Protein AF-A0A946HGB0-F1 (afdb_monomer_lite)

Secondary structure (DSSP, 8-state):
-TBTTPHHHHHHHT-TTS-SSHHHHHHHHHH-HHHHHTTT--EEE-HHHHHTT--TT---TTTS-TT-TTTTT---TT-SS-S---GGGG---TTS--EEEETTPEEEEEEE-SS--SSEEEEEEEE-TT--TTS---GGGEEEEE----EEETTEEEEEEEPPTT--EEEEEEEEEEE-STT-EEEEEEEEEEEE-------B-TT-TT-SS--SHHHHHHHHHHHHH-PPPS-HHHH-SS-SS--SHHHHHHHHHHHHH--S-PSSS-SS-B--SS--S---S--TT--

Foldseek 3Di:
DPVVHFLLQQLLVLP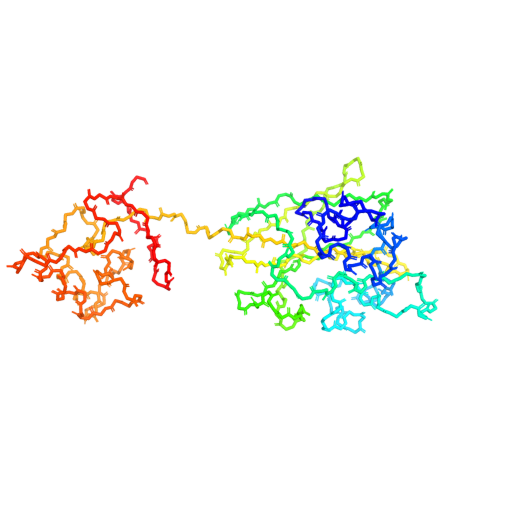LVHGVDDLSVQQCVQWNSVSSVVSLPLKDQDLVCLVVVNDAPDDLCVQQPWLRLSSSNQRDCPDPRDNTTRSSRSDQDLPRDADEDAAQDKDKGKDQAPDDAPPKWKWKKKFAQPDDSNDTHHPVRIGTQTTFDWDDDPRMTITIGGHHLSHAAKMKMKMWIFHNDSRRMIHITIGIHGYHHPQPLAWDAAQPQVLPPDNDLVSLVQLVCVVPVVHDGQFQRNQPQQLPQDRDNVSSVNSVCVHPVVDPGTDPPHPDTDGDPRDDDGGRPHRPSHD

Structure (mmCIF, N/CA/C/O backbone):
data_AF-A0A946HGB0-F1
#
_entry.id   AF-A0A946HGB0-F1
#
loop_
_atom_site.group_PDB
_atom_site.id
_atom_site.type_symbol
_atom_site.label_atom_id
_atom_site.label_alt_id
_atom_site.label_comp_id
_atom_site.label_asym_id
_atom_site.label_entity_id
_atom_site.label_seq_id
_atom_site.pdbx_PDB_ins_code
_atom_site.Cartn_x
_atom_site.Cartn_y
_atom_site.Cartn_z
_atom_site.occupancy
_atom_site.B_iso_or_equiv
_atom_site.auth_seq_id
_atom_site.auth_comp_id
_atom_site.auth_asym_id
_atom_site.auth_atom_id
_atom_site.pdbx_PDB_model_num
ATOM 1 N N . MET A 1 1 ? 8.152 -6.035 -3.948 1.00 96.75 1 MET A N 1
ATOM 2 C CA . MET A 1 1 ? 8.204 -6.471 -2.532 1.00 96.75 1 MET A CA 1
ATOM 3 C C . MET A 1 1 ? 7.762 -7.922 -2.412 1.00 96.75 1 MET A C 1
ATOM 5 O O . MET A 1 1 ? 6.820 -8.314 -3.104 1.00 96.75 1 MET A O 1
ATOM 9 N N . VAL A 1 2 ? 8.425 -8.701 -1.554 1.00 98.12 2 VAL A N 1
ATOM 10 C CA . VAL A 1 2 ? 7.993 -10.054 -1.151 1.00 98.12 2 VAL A CA 1
ATOM 11 C C . VAL A 1 2 ? 7.101 -9.980 0.085 1.00 98.12 2 VAL A C 1
ATOM 13 O O . VAL A 1 2 ? 6.093 -10.679 0.123 1.00 98.12 2 VAL A O 1
ATOM 16 N N . PHE A 1 3 ? 7.412 -9.092 1.033 1.00 98.62 3 PHE A N 1
ATOM 17 C CA . PHE A 1 3 ? 6.558 -8.800 2.183 1.00 98.62 3 PHE A CA 1
ATOM 18 C C . PHE A 1 3 ? 6.562 -7.294 2.510 1.00 98.62 3 PHE A C 1
ATOM 20 O O . PHE A 1 3 ? 7.641 -6.720 2.594 1.00 98.62 3 PHE A O 1
ATOM 27 N N . PRO A 1 4 ? 5.398 -6.645 2.692 1.00 98.69 4 PRO A N 1
ATOM 28 C CA . PRO A 1 4 ? 4.087 -7.116 2.249 1.00 98.69 4 PRO A CA 1
ATOM 29 C C . PRO A 1 4 ? 4.096 -7.339 0.730 1.00 98.69 4 PRO A C 1
ATOM 31 O O . PRO A 1 4 ? 4.738 -6.596 -0.022 1.00 98.69 4 PRO A O 1
ATOM 34 N N . ILE A 1 5 ? 3.439 -8.402 0.264 1.00 98.75 5 ILE A N 1
ATOM 35 C CA . ILE A 1 5 ? 3.612 -8.881 -1.113 1.00 98.75 5 ILE A CA 1
ATOM 36 C C . ILE A 1 5 ? 3.056 -7.886 -2.141 1.00 98.75 5 ILE A C 1
ATOM 38 O O . ILE A 1 5 ? 1.905 -7.461 -2.065 1.00 98.75 5 ILE A O 1
ATOM 42 N N . SER A 1 6 ? 3.873 -7.534 -3.136 1.00 98.88 6 SER A N 1
ATOM 43 C CA . SER A 1 6 ? 3.479 -6.553 -4.159 1.00 98.88 6 SER A CA 1
ATOM 44 C C . SER A 1 6 ? 2.545 -7.113 -5.227 1.00 98.88 6 SER A C 1
ATOM 46 O O . SER A 1 6 ? 2.705 -8.273 -5.608 1.00 98.88 6 SER A O 1
ATOM 48 N N . ARG A 1 7 ? 1.664 -6.279 -5.802 1.00 98.81 7 ARG A N 1
ATOM 49 C CA . ARG A 1 7 ? 0.738 -6.638 -6.894 1.00 98.81 7 ARG A CA 1
ATOM 50 C C . ARG A 1 7 ? 1.439 -7.393 -8.020 1.00 98.81 7 ARG A C 1
ATOM 52 O O . ARG A 1 7 ? 1.010 -8.480 -8.392 1.00 98.81 7 ARG A O 1
ATOM 59 N N . VAL A 1 8 ? 2.558 -6.868 -8.528 1.00 98.81 8 VAL A N 1
ATOM 60 C CA . VAL A 1 8 ? 3.306 -7.510 -9.625 1.00 98.81 8 VAL A CA 1
ATOM 61 C C . VAL A 1 8 ? 3.819 -8.901 -9.251 1.00 98.81 8 VAL A C 1
ATOM 63 O O . VAL A 1 8 ? 3.751 -9.828 -10.060 1.00 98.81 8 VAL A O 1
ATOM 66 N N . TYR A 1 9 ? 4.275 -9.072 -8.008 1.00 98.75 9 TYR A N 1
ATOM 67 C CA . TYR A 1 9 ? 4.760 -10.358 -7.525 1.00 98.75 9 TYR A CA 1
ATOM 68 C C . TYR A 1 9 ? 3.608 -11.329 -7.250 1.00 98.75 9 TYR A C 1
ATOM 70 O O . TYR A 1 9 ? 3.750 -12.517 -7.526 1.00 98.75 9 TYR A O 1
ATOM 78 N N . GLN A 1 10 ? 2.441 -10.840 -6.817 1.00 98.44 10 GLN A N 1
ATOM 79 C CA . GLN A 1 10 ? 1.229 -11.656 -6.726 1.00 98.44 10 GLN A CA 1
ATOM 80 C C . GLN A 1 10 ? 0.783 -12.172 -8.097 1.00 98.44 10 GLN A C 1
ATOM 82 O O . GLN A 1 10 ? 0.500 -13.359 -8.228 1.00 98.44 10 GLN A O 1
ATOM 87 N N . VAL A 1 11 ? 0.765 -11.325 -9.135 1.00 98.69 11 VAL A N 1
ATOM 88 C CA . VAL A 1 11 ? 0.408 -11.764 -10.498 1.00 98.69 11 VAL A CA 1
ATOM 89 C C . VAL A 1 11 ? 1.406 -12.806 -11.013 1.00 98.69 11 VAL A C 1
ATOM 91 O O . VAL A 1 11 ? 1.005 -13.814 -11.595 1.00 98.69 11 VAL A O 1
ATOM 94 N N . TYR A 1 12 ? 2.701 -12.618 -10.744 1.00 98.69 12 TYR A N 1
ATOM 95 C CA . TYR A 1 12 ? 3.722 -13.623 -11.043 1.00 98.69 12 TYR A CA 1
ATOM 96 C C . TYR A 1 12 ? 3.487 -14.950 -10.299 1.00 98.69 12 TYR A C 1
ATOM 98 O O . TYR A 1 12 ? 3.516 -16.020 -10.910 1.00 98.69 12 TYR A O 1
ATOM 106 N N . GLN A 1 13 ? 3.219 -14.911 -8.991 1.00 98.38 13 GLN A N 1
ATOM 107 C CA . GLN A 1 13 ? 2.961 -16.118 -8.198 1.00 98.38 13 GLN A CA 1
ATOM 108 C C . GLN A 1 13 ? 1.642 -16.804 -8.565 1.00 98.38 13 GLN A C 1
ATOM 110 O O . GLN A 1 13 ? 1.525 -18.023 -8.440 1.00 98.38 13 GLN A O 1
ATOM 115 N N . ALA A 1 14 ? 0.675 -16.050 -9.087 1.00 97.75 14 ALA A N 1
ATOM 116 C CA . ALA A 1 14 ? -0.599 -16.563 -9.565 1.00 97.75 14 ALA A CA 1
ATOM 117 C C . ALA A 1 14 ? -0.495 -17.354 -10.877 1.00 97.75 14 ALA A C 1
ATOM 119 O O . ALA A 1 14 ? -1.528 -17.823 -11.340 1.00 97.75 14 ALA A O 1
ATOM 120 N N . ASN A 1 15 ? 0.711 -17.545 -11.433 1.00 98.12 15 ASN A N 1
ATOM 121 C CA . ASN A 1 15 ? 0.994 -18.186 -12.719 1.00 98.12 15 ASN A CA 1
ATOM 122 C C . ASN A 1 15 ? 0.460 -17.379 -13.921 1.00 98.12 15 ASN A C 1
ATOM 124 O O . ASN A 1 15 ? -0.684 -17.583 -14.321 1.00 98.12 15 ASN A O 1
ATOM 128 N N . PRO A 1 16 ? 1.285 -16.530 -14.567 1.00 98.38 16 PRO A N 1
ATOM 129 C CA . PRO A 1 16 ? 0.850 -15.713 -15.699 1.00 98.38 16 PRO A CA 1
ATOM 130 C C . PRO A 1 16 ? 0.231 -16.509 -16.858 1.00 98.38 16 PRO A C 1
ATOM 132 O O . PRO A 1 16 ? -0.684 -16.013 -17.506 1.00 98.38 16 PRO A O 1
ATOM 135 N N . ASP A 1 17 ? 0.670 -17.747 -17.106 1.00 98.44 17 ASP A N 1
ATOM 136 C CA . ASP A 1 17 ? 0.113 -18.591 -18.175 1.00 98.44 17 ASP A CA 1
ATOM 137 C C . ASP A 1 17 ? -1.283 -19.155 -17.840 1.00 98.44 17 ASP A C 1
ATOM 139 O O . ASP A 1 17 ? -2.031 -19.541 -18.741 1.00 98.44 17 ASP A O 1
ATOM 143 N N . ASN A 1 18 ? -1.642 -19.233 -16.555 1.00 97.88 18 ASN A N 1
ATOM 144 C CA . ASN A 1 18 ? -2.962 -19.659 -16.085 1.00 97.88 18 ASN A CA 1
ATOM 145 C C . ASN A 1 18 ? -3.284 -19.011 -14.721 1.00 97.88 18 ASN A C 1
ATOM 147 O O . ASN A 1 18 ? -3.154 -19.689 -13.692 1.00 97.88 18 ASN A O 1
ATOM 151 N N . PRO A 1 19 ? -3.675 -17.719 -14.715 1.00 97.88 19 PRO A N 1
ATOM 152 C CA . PRO A 1 19 ? -3.759 -16.919 -13.499 1.00 97.88 19 PRO A CA 1
ATOM 153 C C . PRO A 1 19 ? -4.770 -17.442 -12.475 1.00 97.88 19 PRO A C 1
ATOM 1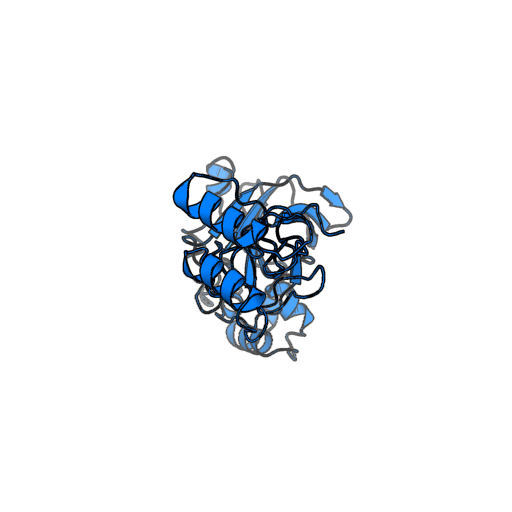55 O O . PRO A 1 19 ? -5.900 -17.790 -12.815 1.00 97.88 19 PRO A O 1
ATOM 158 N N . ALA A 1 20 ? -4.364 -17.471 -11.206 1.00 96.62 20 ALA A N 1
ATOM 159 C CA . ALA A 1 20 ? -5.145 -18.024 -10.099 1.00 96.62 20 ALA A CA 1
ATOM 160 C C . ALA A 1 20 ? -6.297 -17.125 -9.605 1.00 96.62 20 ALA A C 1
ATOM 162 O O . ALA A 1 20 ? -7.170 -17.614 -8.890 1.00 96.62 20 ALA A O 1
ATOM 163 N N . PHE A 1 21 ? -6.314 -15.837 -9.967 1.00 97.69 21 PHE A N 1
ATOM 164 C CA . PHE A 1 21 ? -7.365 -14.888 -9.584 1.00 97.69 21 PHE A CA 1
ATOM 165 C C . PHE A 1 21 ? -7.696 -13.905 -10.715 1.00 97.69 21 PHE A C 1
ATOM 167 O O . PHE A 1 21 ? -6.890 -13.686 -11.621 1.00 97.69 21 PHE A O 1
ATOM 174 N N . GLU A 1 22 ? -8.894 -13.319 -10.666 1.00 98.31 22 GLU A N 1
ATOM 175 C CA . GLU A 1 22 ? -9.466 -12.521 -11.760 1.00 98.31 22 GLU A CA 1
ATOM 176 C C . GLU A 1 22 ? -8.627 -11.287 -12.108 1.00 98.31 22 GLU A C 1
ATOM 178 O O . GLU A 1 22 ? -8.299 -11.082 -13.276 1.00 98.31 22 GLU A O 1
ATOM 183 N N . LEU A 1 23 ? -8.198 -10.510 -11.110 1.00 98.44 23 LEU A N 1
ATOM 184 C CA . LEU A 1 23 ? -7.367 -9.328 -11.351 1.00 98.44 23 LEU A CA 1
ATOM 185 C C . LEU A 1 23 ? -6.023 -9.689 -12.004 1.00 98.44 23 LEU A C 1
ATOM 187 O O . LEU A 1 23 ? -5.582 -8.955 -12.882 1.00 98.44 23 LEU A O 1
ATOM 191 N N . ALA A 1 24 ? -5.414 -10.838 -11.681 1.00 98.69 24 ALA A N 1
ATOM 192 C CA . ALA A 1 24 ? -4.220 -11.329 -12.375 1.00 98.69 24 ALA A CA 1
ATOM 193 C C . ALA A 1 24 ? -4.519 -11.752 -13.819 1.00 98.69 24 ALA A C 1
ATOM 195 O O . ALA A 1 24 ? -3.735 -11.444 -14.718 1.00 98.69 24 ALA A O 1
ATOM 196 N N . ALA A 1 25 ? -5.654 -12.416 -14.063 1.00 98.75 25 ALA A N 1
ATOM 197 C CA . ALA A 1 25 ? -6.089 -12.767 -15.416 1.00 98.75 25 ALA A CA 1
ATOM 198 C C . ALA A 1 25 ? -6.282 -11.520 -16.288 1.00 98.75 25 ALA A C 1
ATOM 200 O O . ALA A 1 25 ? -5.805 -11.476 -17.424 1.00 98.75 25 ALA A O 1
ATOM 201 N N . ASN A 1 26 ? -6.906 -10.483 -15.733 1.00 98.75 26 ASN A N 1
ATOM 202 C CA . ASN A 1 26 ? -7.089 -9.198 -16.398 1.00 98.75 26 ASN A CA 1
ATOM 203 C C . ASN A 1 26 ? -5.752 -8.489 -16.640 1.00 98.75 26 ASN A C 1
ATOM 205 O O . ASN A 1 26 ? -5.518 -7.991 -17.739 1.00 98.75 26 ASN A O 1
ATOM 209 N N . ALA A 1 27 ? -4.850 -8.498 -15.655 1.00 98.75 27 ALA A N 1
ATOM 210 C CA . ALA A 1 27 ? -3.528 -7.893 -15.783 1.00 98.75 27 ALA A CA 1
ATOM 211 C C . ALA A 1 27 ? -2.741 -8.523 -16.944 1.00 98.75 27 ALA A C 1
ATOM 213 O O . ALA A 1 27 ? -2.241 -7.827 -17.830 1.00 98.75 27 ALA A O 1
ATOM 214 N N . VAL A 1 28 ? -2.712 -9.858 -16.998 1.00 98.75 28 VAL A N 1
ATOM 215 C CA . VAL A 1 28 ? -2.091 -10.621 -18.090 1.00 98.75 28 VAL A CA 1
ATOM 216 C C . VAL A 1 28 ? -2.770 -10.350 -19.432 1.00 98.75 28 VAL A C 1
ATOM 218 O O . VAL A 1 28 ? -2.082 -10.269 -20.448 1.00 98.75 28 VAL A O 1
ATOM 221 N N . ALA A 1 29 ? -4.093 -10.185 -19.470 1.00 98.56 29 ALA A N 1
ATOM 222 C CA . ALA A 1 29 ? -4.802 -9.844 -20.702 1.00 98.56 29 ALA A CA 1
ATOM 223 C C . ALA A 1 29 ? -4.434 -8.446 -21.235 1.00 98.56 29 ALA A C 1
ATOM 225 O O . ALA A 1 29 ? -4.468 -8.237 -22.448 1.00 98.56 29 ALA A O 1
ATOM 226 N N . ILE A 1 30 ? -4.073 -7.513 -20.348 1.00 98.31 30 ILE A N 1
ATOM 227 C CA . ILE A 1 30 ? -3.671 -6.143 -20.694 1.00 98.31 30 ILE A CA 1
ATOM 228 C C . ILE A 1 30 ? -2.214 -6.098 -21.172 1.00 98.31 30 ILE A C 1
ATOM 230 O O . ILE A 1 30 ? -1.947 -5.585 -22.257 1.00 98.31 30 ILE A O 1
ATOM 234 N N . ASP A 1 31 ? -1.277 -6.647 -20.394 1.00 98.44 31 ASP A N 1
ATOM 235 C CA . ASP A 1 31 ? 0.164 -6.456 -20.639 1.00 98.44 31 ASP A CA 1
ATOM 236 C C . ASP A 1 31 ? 0.864 -7.663 -21.283 1.00 98.44 31 ASP A C 1
ATOM 238 O O . ASP A 1 31 ? 2.001 -7.571 -21.750 1.00 98.44 31 ASP A O 1
ATOM 242 N N . GLY A 1 32 ? 0.194 -8.815 -21.320 1.00 98.19 32 GLY A N 1
ATOM 243 C CA . GLY A 1 32 ? 0.789 -10.092 -21.695 1.00 98.19 32 GLY A CA 1
ATOM 244 C C . GLY A 1 32 ? 1.610 -10.728 -20.568 1.00 98.19 32 GLY A C 1
ATOM 245 O O . GLY A 1 32 ? 2.026 -10.090 -19.603 1.00 98.19 32 GLY A O 1
ATOM 246 N N . THR A 1 33 ? 1.882 -12.027 -20.697 1.00 98.25 33 THR A N 1
ATOM 247 C CA . THR A 1 33 ? 2.576 -12.808 -19.656 1.00 98.25 33 THR A CA 1
ATOM 248 C C . THR A 1 33 ? 4.019 -12.364 -19.431 1.00 98.25 33 THR A C 1
ATOM 250 O O . THR A 1 33 ? 4.504 -12.394 -18.301 1.00 98.25 33 THR A O 1
ATOM 253 N N . THR A 1 34 ? 4.706 -11.911 -20.486 1.00 97.38 34 THR A N 1
ATOM 254 C CA . THR A 1 34 ? 6.116 -11.495 -20.423 1.00 97.38 34 THR A CA 1
ATOM 255 C C . THR A 1 34 ? 6.357 -10.406 -19.381 1.00 97.38 34 THR A C 1
ATOM 257 O O . THR A 1 34 ? 7.361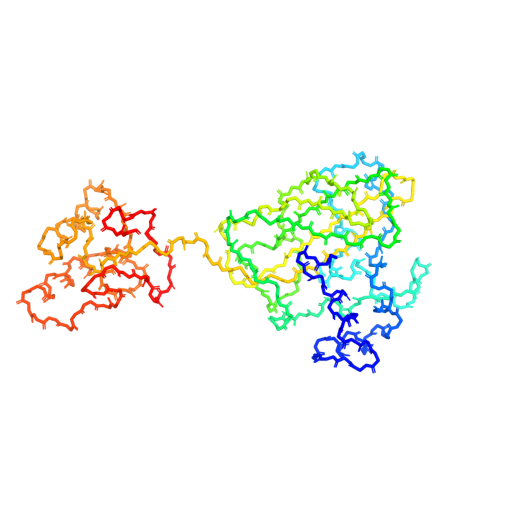 -10.489 -18.680 1.00 97.38 34 THR A O 1
ATOM 260 N N . SER A 1 35 ? 5.452 -9.428 -19.245 1.00 98.12 35 SER A N 1
ATOM 261 C CA . SER A 1 35 ? 5.560 -8.381 -18.220 1.00 98.12 35 SER A CA 1
ATOM 262 C C . SER A 1 35 ? 5.621 -8.972 -16.815 1.00 98.12 35 SER A C 1
ATOM 264 O O . SER A 1 35 ? 6.479 -8.606 -16.020 1.00 98.12 35 SER A O 1
ATOM 266 N N . TYR A 1 36 ? 4.791 -9.969 -16.525 1.00 98.50 36 TYR A N 1
ATOM 267 C CA . TYR A 1 36 ? 4.710 -10.568 -15.194 1.00 98.50 36 TYR A CA 1
ATOM 268 C C . TYR A 1 36 ? 5.788 -11.626 -14.930 1.00 98.50 36 TYR A C 1
ATOM 270 O O . TYR A 1 36 ? 6.116 -11.892 -13.779 1.00 98.50 36 TYR A O 1
ATOM 278 N N . TYR A 1 37 ? 6.428 -12.177 -15.966 1.00 98.44 37 TYR A N 1
ATOM 279 C CA . TYR A 1 37 ? 7.687 -12.913 -15.794 1.00 98.44 37 TYR A CA 1
ATOM 280 C C . TYR A 1 37 ? 8.887 -11.996 -15.522 1.00 98.44 37 TYR A C 1
ATOM 282 O O . TYR A 1 37 ? 9.878 -12.454 -14.958 1.00 98.44 37 TYR A O 1
ATOM 290 N N . THR A 1 38 ? 8.788 -10.708 -15.863 1.00 97.50 38 THR A N 1
ATOM 291 C CA . THR A 1 38 ? 9.742 -9.653 -15.482 1.00 97.50 38 THR A CA 1
ATOM 292 C C . THR A 1 38 ? 9.225 -8.819 -14.310 1.00 97.50 38 THR A C 1
ATOM 294 O O . THR A 1 38 ? 9.397 -7.606 -14.275 1.00 97.50 38 THR A O 1
ATOM 297 N N . TRP A 1 39 ? 8.586 -9.464 -13.330 1.00 98.38 39 TRP A N 1
ATOM 298 C CA . TRP A 1 39 ? 8.025 -8.811 -12.137 1.00 98.38 39 TRP A CA 1
ATOM 299 C C . TRP A 1 39 ? 9.031 -7.942 -11.361 1.00 98.38 39 TRP A C 1
ATOM 301 O O . TRP A 1 39 ? 8.641 -7.059 -10.605 1.00 98.38 39 TRP A O 1
ATOM 311 N N . ASN A 1 40 ? 10.324 -8.195 -11.550 1.00 97.75 40 ASN A N 1
ATOM 312 C CA . ASN A 1 40 ? 11.457 -7.489 -10.963 1.00 97.75 40 ASN A CA 1
ATOM 313 C C . ASN A 1 40 ? 11.857 -6.199 -11.713 1.00 97.75 40 ASN A C 1
ATOM 315 O O . ASN A 1 40 ? 12.869 -5.601 -11.361 1.00 97.75 40 ASN A O 1
ATOM 319 N N . GLU A 1 41 ? 11.112 -5.778 -12.742 1.00 96.75 41 GLU A N 1
ATOM 320 C CA . GLU A 1 41 ? 11.469 -4.662 -13.636 1.00 96.75 41 GLU A CA 1
ATOM 321 C C . GLU A 1 41 ? 10.320 -3.645 -13.804 1.00 96.75 41 GLU A C 1
ATOM 323 O O . GLU A 1 41 ? 10.150 -3.044 -14.870 1.00 96.75 41 GLU A O 1
ATOM 328 N N . VAL A 1 42 ? 9.489 -3.458 -12.772 1.00 98.38 42 VAL A N 1
ATOM 329 C CA . VAL A 1 42 ? 8.565 -2.312 -12.698 1.00 98.38 42 VAL A CA 1
ATOM 330 C C . VAL A 1 42 ? 9.393 -1.076 -12.344 1.00 98.38 42 VAL A C 1
ATOM 332 O O . VAL A 1 42 ? 9.512 -0.705 -11.180 1.00 98.38 42 VAL A O 1
ATOM 335 N N . SER A 1 43 ? 10.059 -0.495 -13.341 1.00 97.38 43 SER A N 1
ATOM 336 C CA . SER A 1 43 ? 11.040 0.580 -13.144 1.00 97.38 43 SER A CA 1
ATOM 337 C C . SER A 1 43 ? 10.899 1.736 -14.130 1.00 97.38 43 SER A C 1
ATOM 339 O O . SER A 1 43 ? 10.304 1.577 -15.200 1.00 97.38 43 SER A O 1
ATOM 341 N N . ARG A 1 44 ? 11.487 2.887 -13.778 1.00 96.38 44 ARG A N 1
ATOM 342 C CA . ARG A 1 44 ? 11.714 4.044 -14.655 1.00 96.38 44 ARG A CA 1
ATOM 343 C C . ARG A 1 44 ? 13.111 4.630 -14.473 1.00 96.38 44 ARG A C 1
ATOM 345 O O . ARG A 1 44 ? 13.622 4.643 -13.370 1.00 96.38 44 ARG A O 1
ATOM 352 N N . ASN A 1 45 ? 13.676 5.224 -15.515 1.00 97.00 45 ASN A N 1
ATOM 353 C CA . ASN A 1 45 ? 14.883 6.042 -15.467 1.00 97.00 45 ASN A CA 1
ATOM 354 C C . ASN A 1 45 ? 14.506 7.506 -15.207 1.00 97.00 45 ASN A C 1
ATOM 356 O O . ASN A 1 45 ? 13.924 8.154 -16.077 1.00 97.00 45 ASN A O 1
ATOM 360 N N . ILE A 1 46 ? 14.831 8.013 -14.017 1.00 97.12 46 ILE A N 1
ATOM 361 C CA . ILE A 1 46 ? 14.527 9.376 -13.559 1.00 97.12 46 ILE A CA 1
ATOM 362 C C . ILE A 1 46 ? 15.821 10.010 -13.031 1.00 97.12 46 ILE A C 1
ATOM 364 O O . ILE A 1 46 ? 16.090 10.089 -11.831 1.00 97.12 46 ILE A O 1
ATOM 368 N N . ALA A 1 47 ? 16.670 10.465 -13.954 1.00 97.50 47 ALA A N 1
ATOM 369 C CA . ALA A 1 47 ? 17.942 11.114 -13.620 1.00 97.50 47 ALA A CA 1
ATOM 370 C C . ALA A 1 47 ? 17.749 12.452 -12.872 1.00 97.50 47 ALA A C 1
ATOM 372 O O . ALA A 1 47 ? 18.674 12.966 -12.233 1.00 97.50 47 ALA A O 1
ATOM 373 N N . GLU A 1 48 ? 16.549 13.024 -12.940 1.00 98.00 48 GLU A N 1
ATOM 374 C CA . GLU A 1 48 ? 16.129 14.241 -12.258 1.00 98.00 48 GLU A CA 1
ATOM 375 C C . GLU A 1 48 ? 16.159 14.090 -10.735 1.00 98.00 48 GLU A C 1
ATOM 377 O O . GLU A 1 48 ? 16.579 15.027 -10.057 1.00 98.00 48 GLU A O 1
ATOM 382 N N . THR A 1 49 ? 15.814 12.917 -10.192 1.00 96.94 49 THR A N 1
ATOM 383 C CA . THR A 1 49 ? 15.885 12.647 -8.746 1.00 96.94 49 THR A CA 1
ATOM 384 C C . THR A 1 49 ? 17.327 12.721 -8.250 1.00 96.94 49 THR A C 1
ATOM 386 O O . THR A 1 49 ? 17.615 13.368 -7.243 1.00 96.94 49 THR A O 1
ATOM 389 N N . VAL A 1 50 ? 18.264 12.144 -9.009 1.00 97.75 50 VAL A N 1
ATOM 390 C CA . VAL A 1 50 ? 19.706 12.183 -8.710 1.00 97.75 50 VAL A CA 1
ATOM 391 C C . VAL A 1 50 ? 20.254 13.602 -8.870 1.00 97.75 50 VAL A C 1
ATOM 393 O O . VAL A 1 50 ? 20.967 14.105 -8.004 1.00 97.75 50 VAL A O 1
ATOM 396 N N . SER A 1 51 ? 19.864 14.297 -9.942 1.00 97.75 51 SER A N 1
ATOM 397 C CA . SER A 1 51 ? 20.269 15.686 -10.205 1.00 97.75 51 SER A CA 1
ATOM 398 C C . SER A 1 51 ? 19.765 16.667 -9.140 1.00 97.75 51 SER A C 1
ATOM 400 O O . SER A 1 51 ? 20.424 17.672 -8.869 1.00 97.75 51 SER A O 1
ATOM 402 N N . ALA A 1 52 ? 18.623 16.370 -8.515 1.00 97.44 52 ALA A N 1
ATOM 403 C CA . ALA A 1 52 ? 18.068 17.115 -7.389 1.00 97.44 52 ALA A CA 1
ATOM 404 C C . ALA A 1 52 ? 18.739 16.788 -6.039 1.00 97.44 52 ALA A C 1
ATOM 406 O O . ALA A 1 52 ? 18.389 17.393 -5.028 1.00 97.44 52 ALA A O 1
ATOM 407 N N . GLY A 1 53 ? 19.706 15.864 -6.009 1.00 97.88 53 GLY A N 1
ATOM 408 C CA . GLY A 1 53 ? 20.395 15.443 -4.790 1.00 97.88 53 GLY A CA 1
ATOM 409 C C . GLY A 1 53 ? 19.612 14.433 -3.954 1.00 97.88 53 GLY A C 1
ATOM 410 O O . GLY A 1 53 ? 19.804 14.400 -2.742 1.00 97.88 53 GLY A O 1
ATOM 411 N N . LEU A 1 54 ? 18.745 13.630 -4.587 1.00 97.62 54 LEU A N 1
ATOM 412 C CA . LEU A 1 54 ? 17.952 12.573 -3.951 1.00 97.62 54 LEU A CA 1
ATOM 413 C C . LEU A 1 54 ? 17.135 13.083 -2.748 1.00 97.62 54 LEU A C 1
ATOM 415 O O . LEU A 1 54 ? 17.276 12.537 -1.649 1.00 97.62 54 LEU A O 1
ATOM 419 N N . PRO A 1 55 ? 16.302 14.131 -2.895 1.00 97.69 55 PRO A N 1
ATOM 420 C CA . PRO A 1 55 ? 15.499 14.603 -1.774 1.00 97.69 55 PRO A CA 1
ATOM 421 C C . PRO A 1 55 ? 14.577 13.482 -1.277 1.00 97.69 55 PRO A C 1
ATOM 423 O O . PRO A 1 55 ? 14.109 12.646 -2.051 1.00 97.69 55 PRO A O 1
ATOM 426 N N . GLU A 1 56 ? 14.356 13.445 0.030 1.00 97.75 56 GLU A N 1
ATOM 427 C CA . GLU A 1 56 ? 13.278 12.663 0.632 1.00 97.75 56 GLU A CA 1
ATOM 428 C C . GLU A 1 56 ? 11.928 13.166 0.122 1.00 97.75 56 GLU A C 1
ATOM 430 O O . GLU A 1 56 ? 11.746 14.377 -0.034 1.00 97.75 56 GLU A O 1
ATOM 435 N N . GLY A 1 57 ? 10.991 12.259 -0.156 1.00 95.44 57 GLY A N 1
ATOM 436 C CA . GLY A 1 57 ? 9.673 12.685 -0.621 1.00 95.44 57 GLY A CA 1
ATOM 437 C C . GLY A 1 57 ? 9.658 13.175 -2.074 1.00 95.44 57 GLY A C 1
ATOM 438 O O . GLY A 1 57 ? 8.905 14.099 -2.373 1.00 95.44 57 GLY A O 1
ATOM 439 N N . PHE A 1 58 ? 10.524 12.657 -2.961 1.00 97.62 58 PHE A N 1
ATOM 440 C CA . PHE A 1 58 ? 10.640 13.182 -4.331 1.00 97.62 58 PHE A CA 1
ATOM 441 C C . PHE A 1 58 ? 9.301 13.129 -5.092 1.00 97.62 58 PHE A C 1
ATOM 443 O O . PHE A 1 58 ? 8.542 12.166 -4.993 1.00 97.62 58 PHE A O 1
ATOM 450 N N . ASP A 1 59 ? 9.027 14.168 -5.885 1.00 97.19 59 ASP A N 1
ATOM 451 C CA . ASP A 1 59 ? 7.825 14.254 -6.716 1.00 97.19 59 ASP A CA 1
ATOM 452 C C . ASP A 1 59 ? 7.973 13.412 -7.995 1.00 97.19 59 ASP A C 1
ATOM 454 O O . ASP A 1 59 ? 8.528 13.857 -9.003 1.00 97.19 59 ASP A O 1
ATOM 458 N N . TYR A 1 60 ? 7.457 12.183 -7.954 1.00 97.94 60 TYR A N 1
ATOM 459 C CA . TYR A 1 60 ? 7.431 11.268 -9.100 1.00 97.94 60 TYR A CA 1
ATOM 460 C C . TYR A 1 60 ? 6.251 11.514 -10.058 1.00 97.94 60 TYR A C 1
ATOM 462 O O . TYR A 1 60 ? 6.200 10.897 -11.130 1.00 97.94 60 TYR A O 1
ATOM 470 N N . SER A 1 61 ? 5.319 12.420 -9.731 1.00 97.56 61 SER A N 1
ATOM 471 C CA . SER A 1 61 ? 4.087 12.636 -10.506 1.00 97.56 61 SER A CA 1
ATOM 472 C C . SER A 1 61 ? 4.289 12.999 -11.987 1.00 97.56 61 SER A C 1
ATOM 474 O O . SER A 1 61 ? 3.464 12.569 -12.799 1.00 97.56 61 SER A O 1
ATOM 476 N N . PRO A 1 62 ? 5.385 13.668 -12.420 1.00 97.69 62 PRO A N 1
ATOM 477 C CA . PRO A 1 62 ? 5.620 13.908 -13.846 1.00 97.69 62 PRO A CA 1
ATOM 478 C C . PRO A 1 62 ? 5.846 12.629 -14.666 1.00 97.69 62 PRO A C 1
ATOM 480 O O . PRO A 1 62 ? 5.611 12.623 -15.875 1.00 97.69 62 PRO A O 1
ATOM 483 N N . TRP A 1 63 ? 6.300 11.549 -14.024 1.00 97.31 63 TRP A N 1
ATOM 484 C CA . TRP A 1 63 ? 6.571 10.258 -14.662 1.00 97.31 63 TRP A CA 1
ATOM 485 C C . TRP A 1 63 ? 5.513 9.203 -14.344 1.00 97.31 63 TRP A C 1
ATOM 487 O O . TRP A 1 63 ? 5.399 8.207 -15.055 1.00 97.31 63 TRP A O 1
ATOM 497 N N . MET A 1 64 ? 4.752 9.383 -13.276 1.00 97.12 64 MET A N 1
ATOM 498 C CA . MET A 1 64 ? 3.776 8.409 -12.800 1.00 97.12 64 MET A CA 1
ATOM 499 C C . MET A 1 64 ? 2.481 9.160 -12.509 1.00 97.12 64 MET A C 1
ATOM 501 O O . MET A 1 64 ? 2.188 9.399 -11.350 1.00 97.12 64 MET A O 1
ATOM 505 N N . PRO A 1 65 ? 1.733 9.620 -13.524 1.00 98.25 65 PRO A N 1
ATOM 506 C CA . PRO A 1 65 ? 0.527 10.414 -13.293 1.00 98.25 65 PRO A CA 1
ATOM 507 C C . PRO A 1 65 ? -0.530 9.622 -12.507 1.00 98.25 65 PRO A C 1
ATOM 509 O O . PRO A 1 65 ? -0.461 8.394 -12.430 1.00 98.25 65 PRO A O 1
ATOM 512 N N . ASP A 1 66 ? -1.529 10.319 -11.958 1.00 98.75 66 ASP A N 1
ATOM 513 C CA . ASP A 1 66 ? -2.641 9.688 -11.236 1.00 98.75 66 ASP A CA 1
ATOM 514 C C . ASP A 1 66 ? -3.254 8.527 -12.035 1.00 98.75 66 ASP A C 1
ATOM 516 O O . ASP A 1 66 ? -3.464 8.608 -13.250 1.00 98.75 66 ASP A O 1
ATOM 520 N N . GLY A 1 67 ? -3.516 7.424 -11.337 1.00 98.69 67 GLY A N 1
ATOM 521 C CA . GLY A 1 6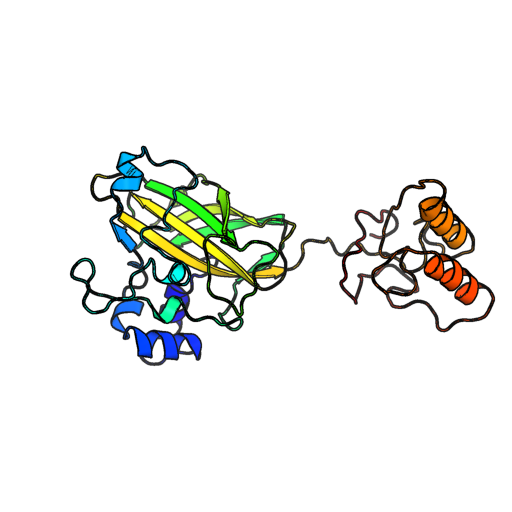7 ? -3.947 6.159 -11.920 1.00 98.69 67 GLY A CA 1
ATOM 522 C C . GLY A 1 67 ? -2.837 5.349 -12.590 1.00 98.69 67 GLY A C 1
ATOM 523 O O . GLY A 1 67 ? -3.156 4.342 -13.202 1.00 98.69 67 GLY A O 1
ATOM 524 N N . GLN A 1 68 ? -1.566 5.761 -12.505 1.00 98.69 68 GLN A N 1
ATOM 525 C CA . GLN A 1 68 ? -0.418 5.025 -13.067 1.00 98.69 68 GLN A CA 1
ATOM 526 C C . GLN A 1 68 ? 0.719 4.809 -12.058 1.00 98.69 68 GLN A C 1
ATOM 528 O O . GLN A 1 68 ? 1.877 4.592 -12.429 1.00 98.69 68 GLN A O 1
ATOM 533 N N . LEU A 1 69 ? 0.406 4.899 -10.764 1.00 98.75 69 LEU A N 1
ATOM 534 C CA . LEU A 1 69 ? 1.381 4.727 -9.689 1.00 98.75 69 LEU A CA 1
ATOM 535 C C . LEU A 1 69 ? 1.848 3.269 -9.584 1.00 98.75 69 LEU A C 1
ATOM 537 O O . LEU A 1 69 ? 3.015 3.036 -9.277 1.00 98.75 69 LEU A O 1
ATOM 541 N N . ALA A 1 70 ? 0.974 2.288 -9.842 1.00 98.69 70 ALA A N 1
ATOM 542 C CA . ALA A 1 70 ? 1.308 0.870 -9.704 1.00 98.69 70 ALA A CA 1
ATOM 543 C C . ALA A 1 70 ? 2.066 0.323 -10.919 1.00 98.69 70 ALA A C 1
ATOM 545 O O . ALA A 1 70 ? 2.916 -0.551 -10.760 1.00 98.69 70 ALA A O 1
ATOM 546 N N . SER A 1 71 ? 1.814 0.863 -12.113 1.00 98.69 71 SER A N 1
ATOM 547 C CA . SER A 1 71 ? 2.569 0.535 -13.329 1.00 98.69 71 SER A CA 1
ATOM 548 C C . SER A 1 71 ? 3.880 1.304 -13.490 1.00 98.69 71 SER A C 1
ATOM 550 O O . SER A 1 71 ? 4.586 1.096 -14.480 1.00 98.69 71 SER A O 1
ATOM 552 N N . ALA A 1 72 ? 4.195 2.223 -12.571 1.00 98.31 72 ALA A N 1
ATOM 553 C CA . ALA A 1 72 ? 5.268 3.201 -12.732 1.00 98.31 72 ALA A CA 1
ATOM 554 C C . ALA A 1 72 ? 5.139 3.998 -14.047 1.00 98.31 72 ALA A C 1
ATOM 556 O O . ALA A 1 72 ? 6.126 4.221 -14.744 1.00 98.31 72 ALA A O 1
ATOM 557 N N . GLY A 1 73 ? 3.923 4.377 -14.452 1.00 97.88 73 GLY A N 1
ATOM 558 C CA . GLY A 1 73 ? 3.678 5.110 -15.702 1.00 97.88 73 GLY A CA 1
ATOM 559 C C . GLY A 1 73 ? 3.945 4.315 -16.987 1.00 97.88 73 GLY A C 1
ATOM 560 O O . GLY A 1 73 ? 3.914 4.883 -18.082 1.00 97.88 73 GLY A O 1
ATOM 561 N N . ARG A 1 74 ? 4.234 3.009 -16.904 1.00 97.69 74 ARG A N 1
ATOM 562 C CA . ARG A 1 74 ? 4.538 2.158 -18.067 1.00 97.69 74 ARG A CA 1
ATOM 563 C C . ARG A 1 74 ? 3.262 1.569 -18.642 1.00 97.69 74 ARG A C 1
ATOM 565 O O . ARG A 1 74 ? 2.991 0.381 -18.505 1.00 97.69 74 ARG A O 1
ATOM 572 N N . THR A 1 75 ? 2.485 2.416 -19.305 1.00 97.25 75 THR A N 1
ATOM 573 C CA . THR A 1 75 ? 1.176 2.048 -19.868 1.00 97.25 75 THR A CA 1
ATOM 574 C C . THR A 1 75 ? 1.134 2.054 -21.399 1.00 97.25 75 THR A C 1
ATOM 576 O O . THR A 1 75 ? 0.237 1.452 -21.983 1.00 97.25 75 THR A O 1
ATOM 579 N N . ASP A 1 76 ? 2.111 2.679 -22.067 1.00 95.88 76 ASP A N 1
ATOM 580 C CA . ASP A 1 76 ? 2.166 2.776 -23.531 1.00 95.88 76 ASP A CA 1
ATOM 581 C C . ASP A 1 76 ? 2.946 1.603 -24.166 1.00 95.88 76 ASP A C 1
ATOM 583 O O . ASP A 1 76 ? 4.176 1.553 -24.047 1.00 95.88 76 ASP A O 1
ATOM 587 N N . PRO A 1 77 ? 2.284 0.684 -24.900 1.00 93.81 77 PRO A N 1
ATOM 588 C CA . PRO A 1 77 ? 2.958 -0.425 -25.576 1.00 93.81 77 PRO A CA 1
ATOM 589 C C . PRO A 1 77 ? 3.816 0.018 -26.772 1.00 93.81 77 PRO A C 1
ATOM 591 O O . PRO A 1 77 ? 4.595 -0.783 -27.291 1.00 93.81 77 PRO A O 1
ATOM 594 N N . ALA A 1 78 ? 3.678 1.264 -27.236 1.00 94.38 78 ALA A N 1
ATOM 595 C CA . ALA A 1 78 ? 4.499 1.850 -28.293 1.00 94.38 78 ALA A CA 1
ATOM 596 C C . ALA A 1 78 ? 5.708 2.636 -27.754 1.00 94.38 78 ALA A C 1
ATOM 598 O O . ALA A 1 78 ? 6.455 3.212 -28.552 1.00 94.38 78 ALA A O 1
ATOM 599 N N . SER A 1 79 ? 5.918 2.654 -26.432 1.00 92.44 79 SER A N 1
ATOM 600 C CA . SER A 1 79 ? 7.042 3.355 -25.818 1.00 92.44 79 SER A CA 1
ATOM 601 C C . SER A 1 79 ? 8.379 2.883 -26.392 1.00 92.44 79 SER A C 1
ATOM 603 O O . SER A 1 79 ? 8.664 1.690 -26.494 1.00 92.44 79 SER A O 1
ATOM 605 N N . SER A 1 80 ? 9.236 3.841 -26.746 1.00 91.12 80 SER A N 1
ATOM 606 C CA . SER A 1 80 ? 10.634 3.572 -27.095 1.00 91.12 80 SER A CA 1
ATOM 607 C C . SER A 1 80 ? 11.559 3.547 -25.876 1.00 91.12 80 SER A C 1
ATOM 609 O O . SER A 1 80 ? 12.741 3.248 -26.022 1.00 91.12 80 SER A O 1
ATOM 611 N N . GLU A 1 81 ? 11.049 3.929 -24.703 1.00 89.25 81 GLU A N 1
ATOM 612 C CA . GLU A 1 81 ? 11.807 4.004 -23.450 1.00 89.25 81 GLU A CA 1
ATOM 613 C C . GLU A 1 81 ? 11.880 2.630 -22.778 1.00 89.25 81 GLU A C 1
ATOM 615 O O . GLU A 1 81 ? 12.939 2.235 -22.296 1.00 89.25 81 GLU A O 1
ATOM 620 N N . TYR A 1 82 ? 10.780 1.869 -22.825 1.00 91.12 82 TYR A N 1
ATOM 621 C CA . TYR A 1 82 ? 10.680 0.558 -22.191 1.00 91.12 82 TYR A CA 1
ATOM 622 C C . TYR A 1 82 ? 10.015 -0.476 -23.098 1.00 91.12 82 TYR A C 1
ATOM 624 O O . TYR A 1 82 ? 9.070 -0.155 -23.813 1.00 91.12 82 TYR A O 1
ATOM 632 N N . PRO A 1 83 ? 10.431 -1.752 -23.024 1.00 90.75 83 PRO A N 1
ATOM 633 C CA . PRO A 1 83 ? 9.911 -2.797 -23.900 1.00 90.75 83 PRO A CA 1
ATOM 634 C C . PRO A 1 83 ? 8.621 -3.461 -23.387 1.00 90.75 83 PRO A C 1
ATOM 636 O O . PRO A 1 83 ? 8.221 -4.485 -23.945 1.00 90.75 83 PRO A O 1
ATOM 639 N N . ARG A 1 84 ? 8.041 -2.991 -22.270 1.00 94.62 84 ARG A N 1
ATOM 640 C CA . ARG A 1 84 ? 6.895 -3.624 -21.580 1.00 94.62 84 ARG A CA 1
ATOM 641 C C . ARG A 1 84 ? 6.045 -2.609 -20.847 1.00 94.62 84 ARG A C 1
ATOM 643 O O . ARG A 1 84 ? 6.591 -1.644 -20.302 1.00 94.62 84 ARG A O 1
ATOM 650 N N . THR A 1 85 ? 4.763 -2.932 -20.759 1.00 97.94 85 THR A N 1
ATOM 651 C CA . THR A 1 85 ? 3.772 -2.237 -19.947 1.00 97.94 85 THR A CA 1
ATOM 652 C C . THR A 1 85 ? 3.422 -3.037 -18.695 1.00 97.94 85 THR A C 1
ATOM 654 O O . THR A 1 85 ? 3.646 -4.248 -18.638 1.00 97.94 85 THR A O 1
ATOM 657 N N . TYR A 1 86 ? 2.879 -2.340 -17.704 1.00 98.69 86 TYR A N 1
ATOM 658 C CA . TYR A 1 86 ? 2.342 -2.892 -16.461 1.00 98.69 86 TYR A CA 1
ATOM 659 C C . TYR A 1 86 ? 0.977 -2.269 -16.128 1.00 98.69 86 TYR A C 1
ATOM 661 O O . TYR A 1 86 ? 0.620 -2.145 -14.959 1.00 98.69 86 TYR A O 1
ATOM 669 N N . ALA A 1 87 ? 0.225 -1.831 -17.143 1.00 98.50 87 ALA A N 1
ATOM 670 C CA . ALA A 1 87 ? -1.041 -1.113 -16.973 1.00 98.50 87 ALA A CA 1
ATOM 671 C C . ALA A 1 87 ? -2.098 -1.949 -16.232 1.00 98.50 87 ALA A C 1
ATOM 673 O O . ALA A 1 87 ? -2.981 -1.411 -15.572 1.00 98.50 87 ALA A O 1
ATOM 674 N N . GLY A 1 88 ? -1.991 -3.276 -16.288 1.00 98.62 88 GLY A N 1
ATOM 675 C CA . GLY A 1 88 ? -2.806 -4.197 -15.511 1.00 98.62 88 GLY A CA 1
ATOM 676 C C . GLY A 1 88 ? -2.641 -4.059 -13.997 1.00 98.62 88 GLY A C 1
ATOM 677 O O . GLY A 1 88 ? -3.552 -4.425 -13.259 1.00 98.62 88 GLY A O 1
ATOM 678 N N . LEU A 1 89 ? -1.533 -3.502 -13.502 1.00 98.81 89 LEU A N 1
ATOM 679 C CA . LEU A 1 89 ? -1.349 -3.239 -12.069 1.00 98.81 89 LEU A CA 1
ATOM 680 C C . LEU A 1 89 ? -2.168 -2.038 -11.574 1.00 98.81 89 LEU A C 1
ATOM 682 O O . LEU A 1 89 ? -2.431 -1.935 -10.374 1.00 98.81 89 LEU A O 1
ATOM 686 N N . ASP A 1 90 ? -2.605 -1.164 -12.485 1.00 98.81 90 ASP A N 1
ATOM 687 C CA . ASP A 1 90 ? -3.387 0.043 -12.189 1.00 98.81 90 ASP A CA 1
ATOM 688 C C . ASP A 1 90 ? -4.905 -0.218 -12.118 1.00 98.81 90 ASP A C 1
ATOM 690 O O . ASP A 1 90 ? -5.697 0.715 -11.975 1.00 98.81 90 ASP A O 1
ATOM 694 N N . GLN A 1 91 ? -5.340 -1.481 -12.218 1.00 98.56 91 GLN A N 1
ATOM 695 C CA . GLN A 1 91 ? -6.751 -1.847 -12.064 1.00 98.56 91 GLN A CA 1
ATOM 696 C C . GLN A 1 91 ? -7.314 -1.332 -10.732 1.00 98.56 91 GLN A C 1
ATOM 698 O O . GLN A 1 91 ? -6.733 -1.556 -9.666 1.00 98.56 91 GLN A O 1
ATOM 703 N N . VAL A 1 92 ? -8.476 -0.684 -10.812 1.00 98.38 92 VAL A N 1
ATOM 704 C CA . VAL A 1 92 ? -9.218 -0.153 -9.667 1.00 98.38 92 VAL A CA 1
ATOM 705 C C . VAL A 1 92 ? -10.149 -1.233 -9.134 1.00 98.38 92 VAL A C 1
ATOM 707 O O . VAL A 1 92 ? -11.138 -1.576 -9.783 1.00 98.38 92 VAL A O 1
ATOM 710 N N . SER A 1 93 ? -9.808 -1.800 -7.983 1.00 97.06 93 SER A N 1
ATOM 711 C CA . SER A 1 93 ? -10.596 -2.844 -7.337 1.00 97.06 93 SER A CA 1
ATOM 712 C C . SER A 1 93 ? -10.202 -2.978 -5.869 1.00 97.06 93 SER A C 1
ATOM 714 O O . SER A 1 93 ? -9.017 -3.067 -5.550 1.00 97.06 93 SER A O 1
ATOM 716 N N . ALA A 1 94 ? -11.207 -3.071 -4.999 1.00 94.31 94 ALA A N 1
ATOM 717 C CA . ALA A 1 94 ? -11.029 -3.440 -3.597 1.00 94.31 94 ALA A CA 1
ATOM 718 C C . ALA A 1 94 ? -10.745 -4.946 -3.407 1.00 94.31 94 ALA A C 1
ATOM 720 O O . ALA A 1 94 ? -10.481 -5.390 -2.297 1.00 94.31 94 ALA A O 1
ATOM 721 N N . ASP A 1 95 ? -10.778 -5.738 -4.486 1.00 96.50 95 ASP A N 1
ATOM 722 C CA . ASP A 1 95 ? -10.558 -7.188 -4.451 1.00 96.50 95 ASP A CA 1
ATOM 723 C C . ASP A 1 95 ? -9.091 -7.576 -4.715 1.00 96.50 95 ASP A C 1
ATOM 725 O O . ASP A 1 95 ? -8.778 -8.764 -4.849 1.00 96.50 95 ASP A O 1
ATOM 729 N N . TRP A 1 96 ? -8.173 -6.603 -4.827 1.00 98.19 96 TRP A N 1
ATOM 730 C CA . TRP A 1 96 ? -6.740 -6.910 -4.842 1.00 98.19 96 TRP A CA 1
ATOM 731 C C . TRP A 1 96 ? -6.380 -7.686 -3.566 1.00 98.19 96 TRP A C 1
ATOM 733 O O . TRP A 1 96 ? -6.712 -7.218 -2.477 1.00 98.19 96 TRP A O 1
ATOM 743 N N . PRO A 1 97 ? -5.712 -8.855 -3.653 1.00 98.19 97 PRO A N 1
ATOM 744 C CA . PRO A 1 97 ? -5.404 -9.615 -2.451 1.00 98.19 97 PRO A CA 1
ATOM 745 C C . PRO A 1 97 ? -4.461 -8.835 -1.534 1.00 98.19 97 PRO A C 1
ATOM 747 O O . PRO A 1 97 ? -3.459 -8.271 -1.981 1.00 98.19 97 PRO A O 1
ATOM 750 N N . THR A 1 98 ? -4.777 -8.828 -0.245 1.00 98.69 98 THR A N 1
ATOM 751 C CA . THR A 1 98 ? -4.116 -7.999 0.760 1.00 98.69 98 THR A CA 1
ATOM 752 C C . THR A 1 98 ? -3.158 -8.799 1.642 1.00 98.69 98 THR A C 1
ATOM 754 O O . THR A 1 98 ? -3.339 -9.994 1.882 1.00 98.69 98 THR A O 1
ATOM 757 N N . THR A 1 99 ? -2.130 -8.126 2.161 1.00 98.75 99 THR A N 1
ATOM 758 C CA . THR A 1 99 ? -1.384 -8.590 3.342 1.00 98.75 99 THR A CA 1
ATOM 759 C C . THR A 1 99 ? -2.023 -7.981 4.587 1.00 98.75 99 THR A C 1
ATOM 761 O O . THR A 1 99 ? -2.144 -6.760 4.663 1.00 98.75 99 THR A O 1
ATOM 764 N N . THR A 1 100 ? -2.437 -8.802 5.552 1.00 97.88 100 THR A N 1
ATOM 765 C CA . THR A 1 100 ? -2.977 -8.298 6.823 1.00 97.88 100 THR A CA 1
ATOM 766 C C . THR A 1 100 ? -1.857 -7.765 7.713 1.00 97.88 100 THR A C 1
ATOM 768 O O . THR A 1 100 ? -0.854 -8.452 7.909 1.00 97.88 100 THR A O 1
ATOM 771 N N . VAL A 1 101 ? -2.049 -6.558 8.239 1.00 96.44 101 VAL A N 1
ATOM 772 C CA . VAL A 1 101 ? -1.194 -5.881 9.227 1.00 96.44 101 VAL A CA 1
ATOM 773 C C . VAL A 1 101 ? -2.089 -5.190 10.259 1.00 96.44 101 VAL A C 1
ATOM 775 O O . VAL A 1 101 ? -3.281 -5.020 10.023 1.00 96.44 101 VAL A O 1
ATOM 778 N N . THR A 1 102 ? -1.532 -4.766 11.381 1.00 92.75 102 THR A N 1
ATOM 779 C CA . THR A 1 102 ? -2.195 -3.995 12.436 1.00 92.75 102 THR A CA 1
ATOM 780 C C . THR A 1 102 ? -1.770 -2.532 12.334 1.00 92.75 102 THR A C 1
ATOM 782 O O . THR A 1 102 ? -0.610 -2.233 12.054 1.00 92.75 102 THR A O 1
ATOM 785 N N . ALA A 1 103 ? -2.679 -1.589 12.565 1.00 88.75 103 ALA A N 1
ATOM 786 C CA . ALA A 1 103 ? -2.305 -0.180 12.649 1.00 88.75 103 ALA A CA 1
ATOM 787 C C . ALA A 1 103 ? -1.260 0.041 13.774 1.00 88.75 103 ALA A C 1
ATOM 789 O O . ALA A 1 103 ? -1.100 -0.778 14.678 1.00 88.75 103 ALA A O 1
ATOM 790 N N . GLY A 1 104 ? -0.459 1.098 13.712 1.00 88.81 104 GLY A N 1
ATOM 791 C CA . GLY A 1 104 ? 0.550 1.403 14.737 1.00 88.81 104 GLY A CA 1
ATOM 792 C C . GLY A 1 104 ? 1.672 0.368 14.927 1.00 88.81 104 GLY A C 1
ATOM 793 O O . GLY A 1 104 ? 2.592 0.626 15.702 1.00 88.81 104 GLY A O 1
ATOM 794 N N . GLU A 1 105 ? 1.630 -0.792 14.265 1.00 93.31 105 GLU A N 1
ATOM 795 C CA . GLU A 1 105 ? 2.700 -1.777 14.335 1.00 93.31 105 GLU A CA 1
ATOM 796 C C . GLU A 1 105 ? 3.871 -1.362 13.439 1.00 93.31 105 GLU A C 1
ATOM 798 O O . GLU A 1 105 ? 3.701 -0.699 12.413 1.00 93.31 105 GLU A O 1
ATOM 803 N N . THR A 1 106 ? 5.074 -1.796 13.801 1.00 97.62 106 THR A N 1
ATOM 804 C CA . THR A 1 106 ? 6.232 -1.729 12.909 1.00 97.62 106 THR A CA 1
ATOM 805 C C . THR A 1 106 ? 6.406 -3.081 12.238 1.00 97.62 106 THR A C 1
ATOM 807 O O . THR A 1 106 ? 6.679 -4.077 12.910 1.00 97.62 106 THR A O 1
ATOM 810 N N . ILE A 1 107 ? 6.285 -3.112 10.913 1.00 98.44 107 ILE A N 1
ATOM 811 C CA . ILE A 1 107 ? 6.577 -4.300 10.113 1.00 98.44 107 ILE A CA 1
ATOM 812 C C . ILE A 1 107 ? 8.006 -4.245 9.570 1.00 98.44 107 ILE A C 1
ATOM 814 O O . ILE A 1 107 ? 8.506 -3.179 9.209 1.00 98.44 107 ILE A O 1
ATOM 818 N N . GLU A 1 108 ? 8.654 -5.404 9.457 1.00 98.56 108 GLU A N 1
ATOM 819 C CA . GLU A 1 108 ? 9.898 -5.548 8.699 1.00 98.56 108 GLU A CA 1
ATOM 820 C C . GLU A 1 108 ? 9.550 -5.891 7.250 1.00 98.56 108 GLU A C 1
ATOM 822 O O . GLU A 1 108 ? 9.097 -6.991 6.943 1.00 98.56 108 GLU A O 1
ATOM 827 N N . ALA A 1 109 ? 9.718 -4.924 6.358 1.00 98.75 109 ALA A N 1
ATOM 828 C CA . ALA A 1 109 ? 9.467 -5.080 4.939 1.00 98.75 109 ALA A CA 1
ATOM 829 C C . ALA A 1 109 ? 10.637 -5.818 4.262 1.00 98.75 109 ALA A C 1
ATOM 831 O O . ALA A 1 109 ? 11.797 -5.559 4.569 1.00 98.75 109 ALA A O 1
ATOM 832 N N . ASP A 1 110 ? 10.331 -6.699 3.307 1.00 98.75 110 ASP A N 1
ATOM 833 C CA . ASP A 1 110 ? 11.284 -7.484 2.517 1.00 98.75 110 ASP A CA 1
ATOM 834 C C . ASP A 1 110 ? 11.119 -7.195 1.013 1.00 98.75 110 ASP A C 1
ATOM 836 O O . ASP A 1 110 ? 10.110 -7.545 0.376 1.00 98.75 110 ASP A O 1
ATOM 840 N N . PHE A 1 111 ? 12.153 -6.597 0.418 1.00 98.75 111 PHE A N 1
ATOM 841 C CA . PHE A 1 111 ? 12.292 -6.430 -1.023 1.00 98.75 111 PHE A CA 1
ATOM 842 C C . PHE A 1 111 ? 13.337 -7.392 -1.603 1.00 98.75 111 PHE A C 1
ATOM 844 O O . PHE A 1 111 ? 14.543 -7.152 -1.520 1.00 98.75 111 PHE A O 1
ATOM 851 N N . TYR A 1 112 ? 12.888 -8.419 -2.329 1.00 98.50 112 TYR A N 1
ATOM 852 C CA . TYR A 1 112 ? 13.793 -9.275 -3.096 1.00 98.50 112 TYR A CA 1
ATOM 853 C C . TYR A 1 112 ? 14.305 -8.584 -4.371 1.00 98.50 112 TYR A C 1
ATOM 855 O O . TYR A 1 112 ? 13.557 -8.345 -5.323 1.00 98.50 112 TYR A O 1
ATOM 863 N N . ALA A 1 113 ? 15.608 -8.314 -4.410 1.00 97.88 113 ALA A N 1
ATOM 864 C CA . ALA A 1 113 ? 16.318 -7.753 -5.548 1.00 97.88 113 ALA A CA 1
ATOM 865 C C . ALA A 1 113 ? 17.117 -8.841 -6.277 1.00 97.88 113 ALA A C 1
ATOM 867 O O . ALA A 1 113 ? 18.226 -9.211 -5.894 1.00 97.88 113 ALA A O 1
ATOM 868 N N . THR A 1 114 ? 16.586 -9.307 -7.411 1.00 97.38 114 THR A N 1
ATOM 869 C CA . THR A 1 114 ? 17.293 -10.261 -8.295 1.00 97.38 114 THR A CA 1
ATOM 870 C C . THR A 1 114 ? 18.673 -9.766 -8.758 1.00 97.38 114 THR A C 1
ATOM 872 O O . THR A 1 114 ? 19.558 -10.574 -9.039 1.00 97.38 114 THR A O 1
ATOM 875 N N . ALA A 1 115 ? 18.862 -8.445 -8.809 1.00 97.25 115 ALA A N 1
ATOM 876 C CA . ALA A 1 115 ? 20.135 -7.772 -9.007 1.00 97.25 115 ALA A CA 1
ATOM 877 C C . ALA A 1 115 ? 20.216 -6.581 -8.034 1.00 97.25 115 ALA A C 1
ATOM 879 O O . ALA A 1 115 ? 19.588 -5.554 -8.284 1.00 97.25 115 ALA A O 1
ATOM 880 N N . PRO A 1 116 ? 20.941 -6.700 -6.909 1.00 96.56 116 PRO A N 1
ATOM 881 C CA . PRO A 1 116 ? 21.082 -5.598 -5.964 1.00 96.56 116 PRO A CA 1
ATOM 882 C C . PRO A 1 116 ? 21.867 -4.426 -6.568 1.00 96.56 116 PRO A C 1
ATOM 884 O O . PRO A 1 116 ? 22.914 -4.616 -7.190 1.00 96.56 116 PRO A O 1
ATOM 887 N N . HIS A 1 117 ? 21.396 -3.206 -6.319 1.00 95.38 117 HIS A N 1
ATOM 888 C CA . HIS A 1 117 ? 22.027 -1.952 -6.731 1.00 95.38 117 HIS A CA 1
ATOM 889 C C . HIS A 1 117 ? 22.258 -1.040 -5.524 1.00 95.38 117 HIS A C 1
ATOM 891 O O . HIS A 1 117 ? 21.342 -0.771 -4.751 1.00 95.38 117 HIS A O 1
ATOM 897 N N . GLN A 1 118 ? 23.500 -0.580 -5.370 1.00 93.75 118 GLN A N 1
ATOM 898 C CA . GLN A 1 118 ? 23.946 0.350 -4.333 1.00 93.75 118 GLN A CA 1
ATOM 899 C C . GLN A 1 118 ? 25.037 1.279 -4.915 1.00 93.75 118 GLN A C 1
ATOM 901 O O . GLN A 1 118 ? 25.838 0.797 -5.725 1.00 93.75 118 GLN A O 1
ATOM 906 N N . PRO A 1 119 ? 25.129 2.559 -4.499 1.00 96.31 119 PRO A N 1
ATOM 907 C CA . PRO A 1 119 ? 24.252 3.237 -3.540 1.00 96.31 119 PRO A CA 1
ATOM 908 C C . PRO A 1 119 ? 22.818 3.432 -4.067 1.00 96.31 119 PRO A C 1
ATOM 910 O O . PRO A 1 119 ? 22.583 3.508 -5.273 1.00 96.31 119 PRO A O 1
ATOM 913 N N . SER A 1 120 ? 21.843 3.443 -3.159 1.00 97.75 120 SER A N 1
ATOM 914 C CA . SER A 1 120 ? 20.429 3.701 -3.455 1.00 97.75 120 SER A CA 1
ATOM 915 C C . SER A 1 120 ? 19.709 4.270 -2.233 1.00 97.75 120 SER A C 1
ATOM 917 O O . SER A 1 120 ? 20.184 4.115 -1.106 1.00 97.75 120 SER A O 1
ATOM 919 N N . VAL A 1 121 ? 18.569 4.916 -2.458 1.00 98.25 121 VAL A N 1
ATOM 920 C CA . VAL A 1 121 ? 17.662 5.406 -1.412 1.00 98.25 121 VAL A CA 1
ATOM 921 C C . VAL A 1 121 ? 16.276 4.790 -1.576 1.00 98.25 121 VAL A C 1
ATOM 923 O O . VAL A 1 121 ? 15.920 4.326 -2.661 1.00 98.25 121 VAL A O 1
ATOM 926 N N . TRP A 1 122 ? 15.520 4.764 -0.481 1.00 98.44 122 TRP A N 1
ATOM 927 C CA . TRP A 1 122 ? 14.240 4.071 -0.383 1.00 98.44 122 TRP A CA 1
ATOM 928 C C . TRP A 1 122 ? 13.194 5.004 0.194 1.00 98.44 122 TRP A C 1
ATOM 930 O O . TRP A 1 122 ? 13.422 5.621 1.225 1.00 98.44 122 TRP A O 1
ATOM 940 N N . ASP A 1 123 ? 12.063 5.101 -0.479 1.00 98.56 123 ASP A N 1
ATOM 941 C CA . ASP A 1 123 ? 10.997 6.047 -0.185 1.00 98.56 123 ASP A CA 1
ATOM 942 C C . ASP A 1 123 ? 9.687 5.249 -0.050 1.00 98.56 123 ASP A C 1
ATOM 944 O O . ASP A 1 123 ? 9.313 4.534 -0.979 1.00 98.56 123 ASP A O 1
ATOM 948 N N . VAL A 1 124 ? 9.030 5.303 1.118 1.00 98.88 124 VAL A N 1
ATOM 949 C CA . VAL A 1 124 ? 7.870 4.459 1.481 1.00 98.88 124 VAL A CA 1
ATOM 950 C C . VAL A 1 124 ? 6.606 5.273 1.750 1.00 98.88 124 VAL A C 1
ATOM 952 O O . VAL A 1 124 ? 6.498 5.905 2.803 1.00 98.88 124 VAL A O 1
ATOM 955 N N . TRP A 1 125 ? 5.659 5.313 0.807 1.00 98.88 125 TRP A N 1
ATOM 956 C CA . TRP A 1 125 ? 4.393 6.058 0.915 1.00 98.88 125 TRP A CA 1
ATOM 957 C C . TRP A 1 125 ? 3.236 5.113 1.249 1.00 98.88 125 TRP A C 1
ATOM 959 O O . TRP A 1 125 ? 3.282 3.921 0.944 1.00 98.88 125 TRP A O 1
ATOM 969 N N . MET A 1 126 ? 2.152 5.657 1.794 1.00 98.88 126 MET A N 1
ATOM 970 C CA . MET A 1 126 ? 0.892 4.938 1.976 1.00 98.88 126 MET A CA 1
ATOM 971 C C . MET A 1 126 ? -0.298 5.823 1.622 1.00 98.88 126 MET A C 1
ATOM 973 O O . MET A 1 126 ? -0.256 7.033 1.817 1.00 98.88 126 MET A O 1
ATOM 977 N N . THR A 1 127 ? -1.380 5.230 1.126 1.00 98.88 127 THR A N 1
ATOM 978 C CA . THR A 1 127 ? -2.650 5.944 0.912 1.00 98.88 127 THR A CA 1
ATOM 979 C C . THR A 1 127 ? -3.148 6.654 2.181 1.00 98.88 127 THR A C 1
ATOM 981 O O . THR A 1 127 ? -2.946 6.137 3.283 1.00 98.88 127 THR A O 1
ATOM 984 N N . THR A 1 128 ? -3.803 7.812 2.055 1.00 98.00 128 THR A N 1
ATOM 985 C CA . THR A 1 128 ? -4.408 8.567 3.176 1.00 98.00 128 THR A CA 1
ATOM 986 C C . THR A 1 128 ? -5.574 7.806 3.834 1.00 98.00 128 THR A C 1
ATOM 988 O O . THR A 1 128 ? -6.101 6.876 3.218 1.00 98.00 128 THR A O 1
ATOM 991 N N . PRO A 1 129 ? -5.994 8.151 5.074 1.00 93.94 129 PRO A N 1
ATOM 992 C CA . PRO A 1 129 ? -7.086 7.448 5.766 1.00 93.94 129 PRO A CA 1
ATOM 993 C C . PRO A 1 129 ? -8.421 7.484 5.014 1.00 93.94 129 PRO A C 1
ATOM 995 O O . PRO A 1 129 ? -9.232 6.580 5.141 1.00 93.94 129 PRO A O 1
ATOM 998 N N . ASP A 1 130 ? -8.648 8.540 4.236 1.00 90.75 130 ASP A N 1
ATOM 999 C CA . ASP A 1 130 ? -9.868 8.796 3.471 1.00 90.75 130 ASP A CA 1
ATOM 1000 C C . ASP A 1 130 ? -9.810 8.268 2.025 1.00 90.75 130 ASP A C 1
ATOM 1002 O O . ASP A 1 130 ? -10.695 8.569 1.220 1.00 90.75 130 ASP A O 1
ATOM 1006 N N . TRP A 1 131 ? -8.763 7.522 1.659 1.00 97.69 131 TRP A N 1
ATOM 1007 C CA . TRP A 1 131 ? -8.663 6.921 0.331 1.00 97.69 131 TRP A CA 1
ATOM 1008 C C . TRP A 1 131 ? -9.683 5.790 0.147 1.00 97.69 131 TRP A C 1
ATOM 1010 O O . TRP A 1 131 ? -9.816 4.907 0.989 1.00 97.69 131 TRP A O 1
ATOM 1020 N N . ASP A 1 132 ? -10.377 5.803 -0.993 1.00 94.75 132 ASP A N 1
ATOM 1021 C CA . ASP A 1 132 ? -11.368 4.792 -1.363 1.00 94.75 132 ASP A CA 1
ATOM 1022 C C . ASP A 1 132 ? -10.747 3.770 -2.339 1.00 94.75 132 ASP A C 1
ATOM 1024 O O . ASP A 1 132 ? -10.378 4.157 -3.458 1.00 94.75 132 ASP A O 1
ATOM 1028 N N . PRO A 1 133 ? -10.674 2.467 -1.990 1.00 96.06 133 PRO A N 1
ATOM 1029 C CA . PRO A 1 133 ? -10.101 1.423 -2.847 1.00 96.06 133 PRO A CA 1
ATOM 1030 C C . PRO A 1 133 ? -10.880 1.168 -4.146 1.00 96.06 133 PRO A C 1
ATOM 1032 O O . PRO A 1 133 ? -10.395 0.474 -5.044 1.00 96.06 133 PRO A O 1
ATOM 1035 N N . SER A 1 134 ? -12.073 1.749 -4.289 1.00 95.94 134 SER A N 1
ATOM 1036 C CA . SER A 1 134 ? -12.840 1.775 -5.536 1.00 95.94 134 SER A CA 1
ATOM 1037 C C . SER A 1 134 ? -12.462 2.933 -6.473 1.00 95.94 134 SER A C 1
ATOM 1039 O O . SER A 1 134 ? -13.082 3.108 -7.527 1.00 95.94 134 SER A O 1
ATOM 1041 N N . THR A 1 135 ? -11.417 3.699 -6.140 1.00 97.25 135 THR A N 1
ATOM 1042 C CA . THR A 1 135 ? -10.885 4.803 -6.952 1.00 97.25 135 THR A CA 1
ATOM 1043 C C . THR A 1 135 ? -9.422 4.570 -7.362 1.00 97.25 135 THR A C 1
ATOM 1045 O O . THR A 1 135 ? -8.703 3.805 -6.715 1.00 97.25 135 THR A O 1
ATOM 1048 N N . PRO A 1 136 ? -8.938 5.191 -8.459 1.00 98.31 136 PRO A N 1
ATOM 1049 C CA . PRO A 1 136 ? -7.526 5.112 -8.821 1.00 98.31 136 PRO A CA 1
ATOM 1050 C C . PRO A 1 136 ? -6.609 5.657 -7.719 1.00 98.31 136 PRO A C 1
ATOM 1052 O O . PRO A 1 136 ? -6.902 6.684 -7.101 1.00 98.31 136 PRO A O 1
ATOM 1055 N N . LEU A 1 137 ? -5.442 5.025 -7.550 1.00 98.69 137 LEU A N 1
ATOM 1056 C CA . LEU A 1 137 ? -4.344 5.620 -6.786 1.00 98.69 137 LEU A CA 1
ATOM 1057 C C . LEU A 1 137 ? -3.992 6.985 -7.379 1.00 98.69 137 LEU A C 1
ATOM 1059 O O . LEU A 1 137 ? -3.867 7.122 -8.597 1.00 98.69 137 LEU A O 1
ATOM 1063 N N . ASN A 1 138 ? -3.820 7.985 -6.527 1.00 98.38 138 ASN A N 1
ATOM 1064 C CA . ASN A 1 138 ? -3.527 9.351 -6.935 1.00 98.38 138 ASN A CA 1
ATOM 1065 C C . ASN A 1 138 ? -2.604 10.010 -5.912 1.00 98.38 138 ASN A C 1
ATOM 1067 O O . ASN A 1 138 ? -2.688 9.710 -4.723 1.00 98.38 138 ASN A O 1
ATOM 1071 N N . TRP A 1 139 ? -1.739 10.918 -6.359 1.00 98.44 139 TRP A N 1
ATOM 1072 C CA . TRP A 1 139 ? -0.740 11.538 -5.483 1.00 98.44 139 TRP A CA 1
ATOM 1073 C C . TRP A 1 139 ? -1.346 12.413 -4.390 1.00 98.44 139 TRP A C 1
ATOM 1075 O O . TRP A 1 139 ? -0.733 12.567 -3.339 1.00 98.44 139 TRP A O 1
ATOM 1085 N N . ALA A 1 140 ? -2.543 12.967 -4.608 1.00 98.19 140 ALA A N 1
ATOM 1086 C CA . ALA A 1 140 ? -3.220 13.785 -3.604 1.00 98.19 140 ALA A CA 1
ATOM 1087 C C . ALA A 1 140 ? -3.637 12.978 -2.361 1.00 98.19 140 ALA A C 1
ATOM 1089 O O . ALA A 1 140 ? -3.775 13.558 -1.288 1.00 98.19 140 ALA A O 1
ATOM 1090 N N . GLN A 1 141 ? -3.801 11.661 -2.506 1.00 98.50 141 GLN A N 1
ATOM 1091 C CA . GLN A 1 141 ? -4.134 10.726 -1.433 1.00 98.50 141 GLN A CA 1
ATOM 1092 C C . GLN A 1 141 ? -2.978 9.766 -1.122 1.00 98.50 141 GLN A C 1
ATOM 1094 O O . GLN A 1 141 ? -3.215 8.678 -0.611 1.00 98.50 141 GLN A O 1
ATOM 1099 N N . MET A 1 142 ? -1.728 10.156 -1.404 1.00 98.62 142 MET A N 1
ATOM 1100 C CA . MET A 1 142 ? -0.527 9.453 -0.936 1.00 98.62 142 MET A CA 1
ATOM 1101 C C . MET A 1 142 ? 0.184 10.277 0.142 1.00 98.62 142 MET A C 1
ATOM 1103 O O . MET A 1 142 ? 0.519 11.441 -0.064 1.00 98.62 142 MET A O 1
ATOM 1107 N N . GLU A 1 143 ? 0.461 9.652 1.281 1.00 98.56 143 GLU A N 1
ATOM 1108 C CA . GLU A 1 143 ? 1.228 10.209 2.392 1.00 98.56 143 GLU A CA 1
ATOM 1109 C C . GLU A 1 143 ? 2.647 9.620 2.405 1.00 98.56 143 GLU A C 1
ATOM 1111 O O . GLU A 1 143 ? 2.827 8.402 2.367 1.00 98.56 143 GLU A O 1
ATOM 1116 N N . PHE A 1 144 ? 3.663 10.484 2.468 1.00 98.69 144 PHE A N 1
ATOM 1117 C CA . PHE A 1 144 ? 5.060 10.086 2.655 1.00 98.69 144 PHE A CA 1
ATOM 1118 C C . PHE A 1 144 ? 5.282 9.630 4.103 1.00 98.69 144 PHE A C 1
ATOM 1120 O O . PHE A 1 144 ? 5.205 10.460 5.006 1.00 98.69 144 PHE A O 1
ATOM 1127 N N . LEU A 1 145 ? 5.595 8.346 4.325 1.00 98.56 145 LEU A N 1
ATOM 1128 C CA . LEU A 1 145 ? 5.861 7.825 5.674 1.00 98.56 145 LEU A CA 1
ATOM 1129 C C . LEU A 1 145 ? 7.318 8.003 6.110 1.00 98.56 145 LEU A C 1
ATOM 1131 O O . LEU A 1 145 ? 7.589 8.244 7.282 1.00 98.56 145 LEU A O 1
ATOM 1135 N N . GLY A 1 146 ? 8.270 7.895 5.185 1.00 98.25 146 GLY A N 1
ATOM 1136 C CA . GLY A 1 146 ? 9.674 8.143 5.493 1.00 98.25 146 GLY A CA 1
ATOM 1137 C C . GLY A 1 146 ? 10.653 7.436 4.567 1.00 98.25 146 GLY A C 1
ATOM 1138 O O . GLY A 1 146 ? 10.274 6.665 3.677 1.00 98.25 146 GLY A O 1
ATOM 1139 N N . ARG A 1 147 ? 11.933 7.753 4.775 1.00 98.31 147 ARG A N 1
ATOM 1140 C CA . ARG A 1 147 ? 13.074 7.096 4.140 1.00 98.31 147 ARG A CA 1
ATOM 1141 C C . ARG A 1 147 ? 13.757 6.189 5.161 1.00 98.31 147 ARG A C 1
ATOM 1143 O O . ARG A 1 147 ? 14.525 6.685 5.991 1.00 98.31 147 ARG A O 1
ATOM 1150 N N . PRO A 1 148 ? 13.467 4.881 5.155 1.00 97.88 148 PRO A N 1
ATOM 1151 C CA . PRO A 1 148 ? 14.023 3.985 6.151 1.00 97.88 148 PRO A CA 1
ATOM 1152 C C . PRO A 1 148 ? 15.503 3.692 5.879 1.00 97.88 148 PRO A C 1
ATOM 1154 O O . PRO A 1 148 ? 16.015 3.852 4.767 1.00 97.88 148 PRO A O 1
ATOM 1157 N N . SER A 1 149 ? 16.198 3.224 6.915 1.00 96.88 149 SER A N 1
ATOM 1158 C CA . SER A 1 149 ? 17.492 2.562 6.734 1.00 96.88 149 SER A CA 1
ATOM 1159 C C . SER A 1 149 ? 17.261 1.152 6.200 1.00 96.88 149 SER A C 1
ATOM 1161 O O . SER A 1 149 ? 16.347 0.472 6.658 1.00 96.88 149 SER A O 1
ATOM 1163 N N . VAL A 1 150 ? 18.091 0.718 5.251 1.00 97.62 150 VAL A N 1
ATOM 1164 C CA . VAL A 1 150 ? 17.958 -0.597 4.613 1.00 97.62 150 VAL A CA 1
ATOM 1165 C C . VAL A 1 150 ? 19.148 -1.499 4.923 1.00 97.62 150 VAL A C 1
ATOM 1167 O O . VAL A 1 150 ? 20.302 -1.064 4.857 1.00 97.62 150 VAL A O 1
ATOM 1170 N N . GLU A 1 151 ? 18.875 -2.767 5.210 1.00 98.06 151 GLU A N 1
ATOM 1171 C CA . GLU A 1 151 ? 19.874 -3.829 5.329 1.00 98.06 151 GLU A CA 1
ATOM 1172 C C . GLU A 1 151 ? 19.815 -4.737 4.098 1.00 98.06 151 GLU A C 1
ATOM 1174 O O . GLU A 1 151 ? 18.744 -5.186 3.709 1.00 98.06 151 GLU A O 1
ATOM 1179 N N . LEU A 1 152 ? 20.964 -5.008 3.471 1.00 98.06 152 LEU A N 1
ATOM 1180 C CA . LEU A 1 152 ? 21.066 -5.958 2.362 1.00 98.06 152 LEU A CA 1
ATOM 1181 C C . LEU A 1 152 ? 21.642 -7.282 2.858 1.00 98.06 152 LEU A C 1
ATOM 1183 O O . LEU A 1 152 ? 22.831 -7.344 3.176 1.00 98.06 152 LEU A O 1
ATOM 1187 N N . ASP A 1 153 ? 20.846 -8.346 2.800 1.00 97.94 153 ASP A N 1
ATOM 1188 C CA . ASP A 1 153 ? 21.302 -9.715 3.042 1.00 97.94 153 ASP A CA 1
ATOM 1189 C C . ASP A 1 153 ? 20.787 -10.669 1.961 1.00 97.94 153 ASP A C 1
ATOM 1191 O O . ASP A 1 153 ? 19.627 -10.634 1.570 1.00 97.94 153 ASP A O 1
ATOM 1195 N N . ALA A 1 154 ? 21.673 -11.514 1.434 1.00 96.31 154 ALA A N 1
ATOM 1196 C CA . ALA A 1 154 ? 21.349 -12.556 0.452 1.00 96.31 154 ALA A CA 1
ATOM 1197 C C . ALA A 1 154 ? 20.477 -12.125 -0.761 1.00 96.31 154 ALA A C 1
ATOM 1199 O O . ALA A 1 154 ? 19.784 -12.953 -1.351 1.00 96.31 154 ALA A O 1
ATOM 1200 N N . GLY A 1 155 ? 20.546 -10.856 -1.186 1.00 96.50 155 GLY A N 1
ATOM 1201 C CA . GLY A 1 155 ? 19.741 -10.315 -2.293 1.00 96.50 155 GLY A CA 1
ATOM 1202 C C . GLY A 1 155 ? 18.375 -9.758 -1.879 1.00 96.50 155 GLY A C 1
ATOM 1203 O O . GLY A 1 155 ? 17.588 -9.389 -2.745 1.00 96.50 155 GLY A O 1
ATOM 1204 N N . HIS A 1 156 ? 18.105 -9.676 -0.582 1.00 98.44 156 HIS A N 1
ATOM 1205 C CA . HIS A 1 156 ? 16.927 -9.059 0.009 1.00 98.44 156 HIS A CA 1
ATOM 1206 C C . HIS A 1 156 ? 17.314 -7.750 0.695 1.00 98.44 156 HIS A C 1
ATOM 1208 O O . HIS A 1 156 ? 18.337 -7.686 1.378 1.00 98.44 156 HIS A O 1
ATOM 1214 N N . PHE A 1 157 ? 16.508 -6.711 0.491 1.00 98.62 157 PHE A N 1
ATOM 1215 C CA . PHE A 1 157 ? 16.574 -5.481 1.269 1.00 98.62 157 PHE A CA 1
ATOM 1216 C C . PHE A 1 157 ? 15.500 -5.515 2.350 1.00 98.62 157 PHE A C 1
ATOM 1218 O O . PHE A 1 157 ? 14.314 -5.568 2.023 1.00 98.62 157 PHE A O 1
ATOM 1225 N N . TYR A 1 158 ? 15.930 -5.455 3.606 1.00 98.69 158 TYR A N 1
ATOM 1226 C CA . TYR A 1 158 ? 15.063 -5.378 4.775 1.00 98.69 158 TYR A CA 1
ATOM 1227 C C . TYR A 1 158 ? 15.013 -3.952 5.307 1.00 98.69 158 TYR A C 1
ATOM 1229 O O . TYR A 1 158 ? 16.045 -3.276 5.367 1.00 98.69 158 TYR A O 1
ATOM 1237 N N . PHE A 1 159 ? 13.822 -3.485 5.671 1.00 98.69 159 PHE A N 1
ATOM 1238 C CA . PHE A 1 159 ? 13.636 -2.177 6.293 1.00 98.69 159 PHE A CA 1
ATOM 1239 C C . PHE A 1 159 ? 12.349 -2.101 7.104 1.00 98.69 159 PHE A C 1
ATOM 1241 O O . PHE A 1 159 ? 11.335 -2.691 6.743 1.00 98.69 159 PHE A O 1
ATOM 1248 N N . GLU A 1 160 ? 12.383 -1.340 8.191 1.00 98.62 160 GLU A N 1
ATOM 1249 C CA . GLU A 1 160 ? 11.217 -1.134 9.044 1.00 98.62 160 GLU A CA 1
ATOM 1250 C C . GLU A 1 160 ? 10.246 -0.119 8.426 1.00 98.62 160 GLU A C 1
ATOM 1252 O O . GLU A 1 160 ? 10.654 0.915 7.887 1.00 98.62 160 GLU A O 1
ATOM 1257 N N . VAL A 1 161 ? 8.950 -0.414 8.528 1.00 98.56 161 VAL A N 1
ATOM 1258 C CA . VAL A 1 161 ? 7.850 0.485 8.168 1.00 98.56 161 VAL A CA 1
ATOM 1259 C C . VAL A 1 161 ? 6.870 0.529 9.333 1.00 98.56 161 VAL A C 1
ATOM 1261 O O . VAL A 1 161 ? 6.295 -0.493 9.699 1.00 98.56 161 VAL A O 1
ATOM 1264 N N . GLU A 1 162 ? 6.667 1.711 9.908 1.00 97.69 162 GLU A N 1
ATOM 1265 C CA . GLU A 1 162 ? 5.593 1.953 10.874 1.00 97.69 162 GLU A CA 1
ATOM 1266 C C . GLU A 1 162 ? 4.271 2.136 10.119 1.00 97.69 162 GLU A C 1
ATOM 1268 O O . GLU A 1 162 ? 4.143 3.031 9.277 1.00 97.69 162 GLU A O 1
ATOM 1273 N N . ILE A 1 163 ? 3.293 1.273 10.389 1.00 97.81 163 ILE A N 1
ATOM 1274 C CA . ILE A 1 163 ? 1.940 1.410 9.855 1.00 97.81 163 ILE A CA 1
ATOM 1275 C C . ILE A 1 163 ? 1.249 2.536 10.632 1.00 97.81 163 ILE A C 1
ATOM 1277 O O . ILE A 1 163 ? 1.142 2.432 11.853 1.00 97.81 163 ILE A O 1
ATOM 1281 N N . PRO A 1 164 ? 0.758 3.614 9.992 1.00 94.31 164 PRO A N 1
ATOM 1282 C CA . PRO A 1 164 ? 0.145 4.710 10.736 1.00 94.31 164 PRO A CA 1
ATOM 1283 C C . PRO A 1 164 ? -1.076 4.229 11.531 1.00 94.31 164 PRO A C 1
ATOM 1285 O O . PRO A 1 164 ? -1.922 3.506 11.008 1.00 94.31 164 PRO A O 1
ATOM 1288 N N . SER A 1 165 ? -1.182 4.640 12.797 1.00 87.44 165 SER A N 1
ATOM 1289 C CA . SER A 1 165 ? -2.246 4.195 13.716 1.00 87.44 165 SER A CA 1
ATOM 1290 C C . SER A 1 165 ? -3.654 4.645 13.315 1.00 87.44 165 SER A C 1
ATOM 1292 O O . SER A 1 165 ? -4.636 4.066 13.759 1.00 87.44 165 SER A O 1
ATOM 1294 N N . ASN A 1 166 ? -3.763 5.657 12.453 1.00 83.56 166 ASN A N 1
ATOM 1295 C CA . ASN A 1 166 ? -5.023 6.201 11.947 1.00 83.56 166 ASN A CA 1
ATOM 1296 C C . ASN A 1 166 ? -5.469 5.561 10.619 1.00 83.56 166 ASN A C 1
ATOM 1298 O O . ASN A 1 166 ? -6.110 6.225 9.802 1.00 83.56 166 ASN A O 1
ATOM 1302 N N . ARG A 1 167 ? -5.067 4.315 10.360 1.00 89.06 167 ARG A N 1
ATOM 1303 C CA . ARG A 1 167 ? -5.428 3.558 9.157 1.00 89.06 167 ARG A CA 1
ATOM 1304 C C . ARG A 1 167 ? -6.212 2.316 9.535 1.00 89.06 167 ARG A C 1
ATOM 1306 O O . ARG A 1 167 ? -5.877 1.649 10.509 1.00 89.06 167 ARG A O 1
ATOM 1313 N N . SER A 1 168 ? -7.219 1.990 8.737 1.00 90.69 168 SER A N 1
ATOM 1314 C CA . SER A 1 168 ? -8.008 0.773 8.898 1.00 90.69 168 SER A CA 1
ATOM 1315 C C . SER A 1 168 ? -8.626 0.353 7.564 1.00 90.69 168 SER A C 1
ATOM 1317 O O . SER A 1 168 ? -8.886 1.173 6.687 1.00 90.69 168 SER A O 1
ATOM 1319 N N . GLY A 1 169 ? -8.844 -0.948 7.382 1.00 94.38 169 GLY A N 1
ATOM 1320 C CA . GLY A 1 169 ? -9.360 -1.495 6.128 1.00 94.38 169 GLY A CA 1
ATOM 1321 C C . GLY A 1 169 ? -8.308 -1.536 5.014 1.00 94.38 169 GLY A C 1
ATOM 1322 O O . GLY A 1 169 ? -7.128 -1.787 5.260 1.00 94.38 169 GLY A O 1
ATOM 1323 N N . HIS A 1 170 ? -8.738 -1.369 3.762 1.00 98.25 170 HIS A N 1
ATOM 1324 C CA . HIS A 1 170 ? -7.873 -1.553 2.592 1.00 98.25 170 HIS A CA 1
ATOM 1325 C C . HIS A 1 170 ? -7.054 -0.295 2.293 1.00 98.25 170 HIS A C 1
ATOM 1327 O O . HIS A 1 170 ? -7.599 0.733 1.901 1.00 98.25 170 HIS A O 1
ATOM 1333 N N . HIS A 1 171 ? -5.731 -0.411 2.393 1.00 98.75 171 HIS A N 1
ATOM 1334 C CA . HIS A 1 171 ? -4.778 0.632 2.013 1.00 98.75 171 HIS A CA 1
ATOM 1335 C C . HIS A 1 171 ? -3.685 0.098 1.085 1.00 98.75 171 HIS A C 1
ATOM 1337 O O . HIS A 1 171 ? -3.487 -1.110 0.959 1.00 98.75 171 HIS A O 1
ATOM 1343 N N . VAL A 1 172 ? -2.948 0.997 0.430 1.00 98.88 172 VAL A N 1
ATOM 1344 C CA . VAL A 1 172 ? -1.818 0.629 -0.435 1.00 98.88 172 VAL A CA 1
ATOM 1345 C C . VAL A 1 172 ? -0.523 1.214 0.106 1.00 98.88 172 VAL A C 1
ATOM 1347 O O . VAL A 1 172 ? -0.418 2.424 0.301 1.00 98.88 172 VAL A O 1
ATOM 1350 N N . LEU A 1 173 ? 0.476 0.347 0.285 1.00 98.94 173 LEU A N 1
ATOM 1351 C CA . LEU A 1 173 ? 1.872 0.712 0.503 1.00 98.94 173 LEU A CA 1
ATOM 1352 C C . LEU A 1 173 ? 2.572 0.842 -0.855 1.00 98.94 173 LEU A C 1
ATOM 1354 O O . LEU A 1 173 ? 2.540 -0.082 -1.672 1.00 98.94 173 LEU A O 1
ATOM 1358 N N . TRP A 1 174 ? 3.220 1.975 -1.095 1.00 98.88 174 TRP A N 1
ATOM 1359 C CA . TRP A 1 174 ? 3.936 2.279 -2.330 1.00 98.88 174 TRP A CA 1
ATOM 1360 C C . TRP A 1 174 ? 5.401 2.558 -2.007 1.00 98.88 174 TRP A C 1
ATOM 1362 O O . TRP A 1 174 ? 5.705 3.433 -1.206 1.00 98.88 174 TRP A O 1
ATOM 1372 N N . VAL A 1 175 ? 6.317 1.808 -2.609 1.00 98.88 175 VAL A N 1
ATOM 1373 C CA . VAL A 1 175 ? 7.753 1.893 -2.321 1.00 98.88 175 VAL A CA 1
ATOM 1374 C C . VAL A 1 175 ? 8.515 2.236 -3.593 1.00 98.88 175 VAL A C 1
ATOM 1376 O O . VAL A 1 175 ? 8.363 1.545 -4.604 1.00 98.88 175 VAL A O 1
ATOM 1379 N N . ALA A 1 176 ? 9.374 3.251 -3.514 1.00 98.75 176 ALA A N 1
ATOM 1380 C CA . ALA A 1 176 ? 10.358 3.600 -4.530 1.00 98.75 176 ALA A CA 1
ATOM 1381 C C . ALA A 1 176 ? 11.771 3.236 -4.067 1.00 98.75 176 ALA A C 1
ATOM 1383 O O . ALA A 1 176 ? 12.277 3.770 -3.081 1.00 98.75 176 ALA A O 1
ATOM 1384 N N . TRP A 1 177 ? 12.428 2.364 -4.825 1.00 98.75 177 TRP A N 1
ATOM 1385 C CA . TRP A 1 177 ? 13.848 2.056 -4.694 1.00 98.75 177 TRP A CA 1
ATOM 1386 C C . TRP A 1 177 ? 14.632 2.808 -5.772 1.00 98.75 177 TRP A C 1
ATOM 1388 O O . TRP A 1 177 ? 14.685 2.379 -6.924 1.00 98.75 177 TRP A O 1
ATOM 1398 N N . GLN A 1 178 ? 15.222 3.944 -5.406 1.00 98.62 178 GLN A N 1
ATOM 1399 C CA . GLN A 1 178 ? 15.912 4.862 -6.314 1.00 98.62 178 GLN A CA 1
ATOM 1400 C C . GLN A 1 178 ? 17.421 4.616 -6.296 1.00 98.62 178 GLN A C 1
ATOM 1402 O O . GLN A 1 178 ? 18.084 4.807 -5.275 1.00 98.62 178 GLN A O 1
ATOM 1407 N N . ARG A 1 179 ? 17.997 4.257 -7.444 1.00 98.50 179 ARG A N 1
ATOM 1408 C CA . ARG A 1 179 ? 19.453 4.137 -7.600 1.00 98.50 179 ARG A CA 1
ATOM 1409 C C . ARG A 1 179 ? 20.123 5.508 -7.578 1.00 98.50 179 ARG A C 1
ATOM 1411 O O . ARG A 1 179 ? 19.629 6.452 -8.196 1.00 98.50 179 ARG A O 1
ATOM 1418 N N . ASP A 1 180 ? 21.271 5.586 -6.910 1.00 97.81 180 ASP A N 1
ATOM 1419 C CA . ASP A 1 180 ? 22.163 6.747 -6.926 1.00 97.81 180 ASP A CA 1
ATOM 1420 C C . ASP A 1 180 ? 23.273 6.530 -7.963 1.00 97.81 180 ASP A C 1
ATOM 1422 O O . ASP A 1 180 ? 24.403 6.133 -7.669 1.00 97.81 180 ASP A O 1
ATOM 1426 N N . ASP A 1 181 ? 22.906 6.725 -9.227 1.00 97.56 181 ASP A N 1
ATOM 1427 C CA . ASP A 1 181 ? 23.825 6.725 -10.357 1.00 97.56 181 ASP A CA 1
ATOM 1428 C C . ASP A 1 181 ? 23.271 7.596 -11.502 1.00 97.56 181 ASP A C 1
ATOM 1430 O O . ASP A 1 181 ? 22.103 7.978 -11.472 1.00 97.56 181 ASP A O 1
ATOM 1434 N N . PRO A 1 182 ? 24.066 7.928 -12.537 1.00 96.50 182 PRO A N 1
ATOM 1435 C CA . PRO A 1 182 ? 23.629 8.850 -13.588 1.00 96.50 182 PRO A CA 1
ATOM 1436 C C . PRO A 1 182 ? 22.400 8.420 -14.403 1.00 96.50 182 PRO A C 1
ATOM 1438 O O . PRO A 1 182 ? 21.832 9.264 -15.093 1.00 96.50 182 PRO A O 1
ATOM 1441 N N . VAL A 1 183 ? 22.015 7.137 -14.391 1.00 96.69 183 VAL A N 1
ATOM 1442 C CA . VAL A 1 183 ? 20.780 6.673 -15.048 1.00 96.69 183 VAL A CA 1
ATOM 1443 C C . VAL A 1 183 ? 19.561 7.042 -14.206 1.00 96.69 183 VAL A C 1
ATOM 1445 O O . VAL A 1 183 ? 18.507 7.342 -14.764 1.00 96.69 183 VAL A O 1
ATOM 1448 N N . GLY A 1 184 ? 19.708 7.039 -12.878 1.00 97.44 184 GLY A N 1
ATOM 1449 C CA . GLY A 1 184 ? 18.626 7.334 -11.947 1.00 97.44 184 GLY A CA 1
ATOM 1450 C C . GLY A 1 184 ? 17.467 6.349 -12.060 1.00 97.44 184 GLY A C 1
ATOM 1451 O O . GLY A 1 184 ? 16.317 6.757 -11.940 1.00 97.44 184 GLY A O 1
ATOM 1452 N N . GLU A 1 185 ? 17.737 5.069 -12.327 1.00 98.00 185 GLU A N 1
ATOM 1453 C CA . GLU A 1 185 ? 16.669 4.070 -12.375 1.00 98.00 185 GLU A CA 1
ATOM 1454 C C . GLU A 1 185 ? 16.030 3.886 -10.987 1.00 98.00 185 GLU A C 1
ATOM 1456 O O . GLU A 1 185 ? 16.721 3.670 -9.989 1.00 98.00 185 GLU A O 1
ATOM 1461 N N . VAL A 1 186 ? 14.704 3.970 -10.942 1.00 98.50 186 VAL A N 1
ATOM 1462 C CA . VAL A 1 186 ? 13.857 3.749 -9.777 1.00 98.50 186 VAL A CA 1
ATOM 1463 C C . VAL A 1 186 ? 12.954 2.548 -10.019 1.00 98.50 186 VAL A C 1
ATOM 1465 O O . VAL A 1 186 ? 12.314 2.454 -11.065 1.00 98.50 186 VAL A O 1
ATOM 1468 N N . PHE A 1 187 ? 12.893 1.634 -9.056 1.00 98.69 187 PHE A N 1
ATOM 1469 C CA . PHE A 1 187 ? 11.982 0.490 -9.061 1.00 98.69 187 PHE A CA 1
ATOM 1470 C C . PHE A 1 187 ? 10.796 0.776 -8.150 1.00 98.69 187 PHE A C 1
ATOM 1472 O O . PHE A 1 187 ? 10.978 1.242 -7.026 1.00 98.69 187 PHE A O 1
ATOM 1479 N N . ILE A 1 188 ? 9.593 0.475 -8.629 1.00 98.75 188 ILE A N 1
ATOM 1480 C CA . ILE A 1 188 ? 8.338 0.735 -7.931 1.00 98.75 188 ILE A CA 1
ATOM 1481 C C . ILE A 1 188 ? 7.715 -0.572 -7.473 1.00 98.75 188 ILE A C 1
ATOM 1483 O O . ILE A 1 188 ? 7.649 -1.555 -8.211 1.00 98.75 188 ILE A O 1
ATOM 1487 N N . SER A 1 189 ? 7.222 -0.573 -6.242 1.00 98.81 189 SER A N 1
ATOM 1488 C CA . SER A 1 189 ? 6.464 -1.679 -5.684 1.00 98.81 189 SER A CA 1
ATOM 1489 C C . SER A 1 189 ? 5.197 -1.169 -5.020 1.00 98.81 189 SER A C 1
ATOM 1491 O O . SER A 1 189 ? 5.259 -0.311 -4.150 1.00 98.81 189 SER A O 1
ATOM 1493 N N . THR A 1 190 ? 4.063 -1.757 -5.380 1.00 98.81 190 THR A N 1
ATOM 1494 C CA . THR A 1 190 ? 2.757 -1.506 -4.762 1.00 98.81 190 THR A CA 1
ATOM 1495 C C . THR A 1 190 ? 2.264 -2.754 -4.064 1.00 98.81 190 THR A C 1
ATOM 1497 O O . THR A 1 190 ? 2.207 -3.810 -4.692 1.00 98.81 190 THR A O 1
ATOM 1500 N N . SER A 1 191 ? 1.919 -2.649 -2.786 1.00 98.94 191 SER A N 1
ATOM 1501 C CA . SER A 1 191 ? 1.404 -3.755 -1.978 1.00 98.94 191 SER A CA 1
ATOM 1502 C C . SER A 1 191 ? 0.084 -3.346 -1.333 1.00 98.94 191 SER A C 1
ATOM 1504 O O . SER A 1 191 ? 0.022 -2.328 -0.649 1.00 98.94 191 SER A O 1
ATOM 1506 N N . ASP A 1 192 ? -0.962 -4.137 -1.553 1.00 98.88 192 ASP A N 1
ATOM 1507 C CA . ASP A 1 192 ? -2.263 -3.953 -0.916 1.00 98.88 192 ASP A CA 1
ATOM 1508 C C . ASP A 1 192 ? -2.235 -4.529 0.501 1.00 98.88 192 ASP A C 1
ATOM 1510 O O . ASP A 1 192 ? -1.773 -5.653 0.729 1.00 98.88 192 ASP A O 1
ATOM 1514 N N . LEU A 1 193 ? -2.727 -3.749 1.455 1.00 98.75 193 LEU A N 1
ATOM 1515 C CA . LEU A 1 193 ? -2.772 -4.076 2.870 1.00 98.75 193 LEU A CA 1
ATOM 1516 C C . LEU A 1 193 ? -4.214 -4.101 3.352 1.00 98.75 193 LEU A C 1
ATOM 1518 O O . LEU A 1 193 ? -5.012 -3.245 2.976 1.00 98.75 193 LEU A O 1
ATOM 1522 N N . TRP A 1 194 ? -4.514 -5.058 4.221 1.00 98.12 194 TRP A N 1
ATOM 1523 C CA . TRP A 1 194 ? -5.683 -4.997 5.082 1.00 98.12 194 TRP A CA 1
ATOM 1524 C C . TRP A 1 194 ? -5.191 -4.603 6.466 1.00 98.12 194 TRP A C 1
ATOM 1526 O O . TRP A 1 194 ? -4.507 -5.387 7.120 1.00 98.12 194 TRP A O 1
ATOM 1536 N N . ILE A 1 195 ? -5.478 -3.373 6.869 1.00 96.12 195 ILE A N 1
ATOM 1537 C CA . ILE A 1 195 ? -5.025 -2.815 8.136 1.00 96.12 195 ILE A CA 1
ATOM 1538 C C . ILE A 1 195 ? -6.120 -3.059 9.170 1.00 96.12 195 ILE A C 1
ATOM 1540 O O . ILE A 1 195 ? -7.197 -2.464 9.119 1.00 96.12 195 ILE A O 1
ATOM 1544 N N . GLU A 1 196 ? -5.856 -3.974 10.090 1.00 88.50 196 GLU A N 1
ATOM 1545 C CA . GLU A 1 196 ? -6.660 -4.170 11.286 1.00 88.50 196 GLU A CA 1
ATOM 1546 C C . GLU A 1 196 ? -6.432 -2.978 12.213 1.00 88.50 196 GLU A C 1
ATOM 1548 O O . GLU A 1 196 ? -5.292 -2.587 12.471 1.00 88.50 196 GLU A O 1
ATOM 1553 N N . SER A 1 197 ? -7.510 -2.366 12.696 1.00 77.38 197 SER A N 1
ATOM 1554 C CA . SER A 1 197 ? -7.404 -1.257 13.638 1.00 77.38 197 SER A CA 1
ATOM 1555 C C . SER A 1 197 ? -6.586 -1.685 14.858 1.00 77.38 197 SER A C 1
ATOM 1557 O O . SER A 1 197 ? -6.846 -2.722 15.461 1.00 77.38 197 SER A O 1
ATOM 1559 N N . SER A 1 198 ? -5.610 -0.862 15.238 1.00 61.12 198 SER A N 1
ATOM 1560 C CA . SER A 1 198 ? -4.771 -1.071 16.426 1.00 61.12 198 SER A CA 1
ATOM 1561 C C . SER A 1 198 ? -5.329 -0.436 17.672 1.00 61.12 198 SER A C 1
ATOM 1563 O O . SER A 1 198 ? -4.592 -0.204 18.636 1.00 61.12 198 SER A O 1
ATOM 1565 N N . ILE A 1 199 ? -6.618 -0.116 17.636 1.00 54.75 199 ILE A N 1
ATOM 1566 C CA . ILE A 1 199 ? -7.378 0.040 18.853 1.00 54.75 199 ILE A CA 1
ATOM 1567 C C . ILE A 1 199 ? -7.159 -1.305 19.535 1.00 54.75 199 ILE A C 1
ATOM 1569 O O . ILE A 1 199 ? -7.707 -2.325 19.115 1.00 54.75 199 ILE A O 1
ATOM 1573 N N . ALA A 1 200 ? -6.244 -1.339 20.512 1.00 52.38 200 ALA A N 1
ATOM 1574 C CA . ALA A 1 200 ? -6.291 -2.352 21.541 1.00 52.38 200 ALA A CA 1
ATOM 1575 C C . ALA A 1 200 ? -7.754 -2.337 21.922 1.00 52.38 200 ALA A C 1
ATOM 1577 O O . ALA A 1 200 ? -8.207 -1.278 22.357 1.00 52.38 200 ALA A O 1
ATOM 1578 N N . LEU A 1 201 ? -8.485 -3.397 21.567 1.00 61.62 201 LEU A N 1
ATOM 1579 C CA . LEU A 1 201 ? -9.913 -3.486 21.788 1.00 61.62 201 LEU A CA 1
ATOM 1580 C C . LEU A 1 201 ? -10.068 -3.302 23.290 1.00 61.62 201 LEU A C 1
ATOM 1582 O O . LEU A 1 201 ? -9.824 -4.234 24.055 1.00 61.62 201 LEU A O 1
ATOM 1586 N N . THR A 1 202 ? -10.258 -2.051 23.702 1.00 74.25 202 THR A N 1
ATOM 1587 C CA . THR A 1 202 ? -10.091 -1.655 25.085 1.00 74.25 202 THR A CA 1
ATOM 1588 C C . THR A 1 202 ? -11.375 -2.136 25.665 1.00 74.25 202 THR A C 1
ATOM 1590 O O . THR A 1 202 ? -12.418 -1.541 25.412 1.00 74.25 202 THR A O 1
ATOM 1593 N N . GLU A 1 203 ? -11.307 -3.306 26.292 1.00 86.94 203 GLU A N 1
ATOM 1594 C CA . GLU A 1 203 ? -12.509 -3.904 26.806 1.00 86.94 203 GLU A CA 1
ATOM 1595 C C . GLU A 1 203 ? -13.123 -2.906 27.788 1.00 86.94 203 GLU A C 1
ATOM 1597 O O . GLU A 1 203 ? -12.423 -2.284 28.592 1.00 86.94 203 GLU A O 1
ATOM 1602 N N . PHE A 1 204 ? -14.425 -2.716 27.678 1.00 90.69 204 PHE A N 1
ATOM 1603 C CA . PHE A 1 204 ? -15.194 -1.847 28.547 1.00 90.69 204 PHE A CA 1
ATOM 1604 C C . PHE A 1 204 ? -16.521 -2.520 28.873 1.00 90.69 204 PHE A C 1
ATOM 1606 O O . PHE A 1 204 ? -16.878 -3.546 28.287 1.00 90.69 204 PHE A O 1
ATOM 1613 N N . GLU A 1 205 ? -17.247 -1.956 29.829 1.00 93.25 205 GLU A N 1
ATOM 1614 C CA . GLU A 1 205 ? -18.634 -2.321 30.084 1.00 93.25 205 GLU A CA 1
ATOM 1615 C C . GLU A 1 205 ? -19.538 -1.153 29.682 1.00 93.25 205 GLU A C 1
ATOM 1617 O O . GLU A 1 205 ? -19.426 -0.046 30.217 1.00 93.25 205 GLU A O 1
ATOM 1622 N N . ARG A 1 206 ? -20.431 -1.375 28.709 1.00 93.69 206 ARG A N 1
ATOM 1623 C CA . ARG A 1 206 ? -21.326 -0.324 28.217 1.00 93.69 206 ARG A CA 1
ATOM 1624 C C . ARG A 1 206 ? -22.286 0.097 29.323 1.00 93.69 206 ARG A C 1
ATOM 1626 O O . ARG A 1 206 ? -22.971 -0.733 29.925 1.00 93.69 206 ARG A O 1
ATOM 1633 N N . GLY A 1 207 ? -22.342 1.403 29.573 1.00 94.06 207 GLY A N 1
ATOM 1634 C CA . GLY A 1 207 ? -23.095 1.989 30.676 1.00 94.06 207 GLY A CA 1
ATOM 1635 C C . GLY A 1 207 ? -22.253 2.358 31.897 1.00 94.06 207 GLY A C 1
ATOM 1636 O O . GLY A 1 207 ? -22.751 3.136 32.707 1.00 94.06 207 GLY A O 1
ATOM 1637 N N . ASP A 1 208 ? -21.005 1.887 32.021 1.00 94.56 208 ASP A N 1
ATOM 1638 C CA . ASP A 1 208 ? -20.070 2.289 33.088 1.00 94.56 208 ASP A CA 1
ATOM 1639 C C . ASP A 1 208 ? -19.246 3.519 32.664 1.00 94.56 208 ASP A C 1
ATOM 1641 O O . ASP A 1 208 ? -18.037 3.470 32.413 1.00 94.56 208 ASP A O 1
ATOM 1645 N N . CYS A 1 209 ? -19.933 4.649 32.513 1.00 93.62 209 CYS A N 1
ATOM 1646 C CA . CYS A 1 209 ? -19.342 5.891 32.022 1.00 93.62 209 CYS A CA 1
ATOM 1647 C C . CYS A 1 209 ? -18.317 6.498 33.001 1.00 93.62 209 CYS A C 1
ATOM 1649 O O . CYS A 1 209 ? -17.447 7.273 32.591 1.00 93.62 209 CYS A O 1
ATOM 1651 N N . ASN A 1 210 ? -18.392 6.170 34.297 1.00 92.12 210 ASN A N 1
ATOM 1652 C CA . ASN A 1 210 ? -17.407 6.635 35.279 1.00 92.12 210 ASN A CA 1
ATOM 1653 C C . ASN A 1 210 ? -16.198 5.674 35.440 1.00 92.12 210 ASN A C 1
ATOM 1655 O O . ASN A 1 210 ? -15.226 6.038 36.113 1.00 92.12 210 ASN A O 1
ATOM 1659 N N . ALA A 1 211 ? -16.241 4.515 34.769 1.00 90.50 211 ALA A N 1
ATOM 1660 C CA . ALA A 1 211 ? -15.230 3.461 34.719 1.00 90.50 211 ALA A CA 1
ATOM 1661 C C . ALA A 1 211 ? -14.912 2.790 36.073 1.00 90.50 211 ALA A C 1
ATOM 1663 O O . ALA A 1 211 ? -13.759 2.399 36.318 1.00 90.50 211 ALA A O 1
ATOM 1664 N N . ASP A 1 212 ? -15.898 2.652 36.963 1.00 91.31 212 ASP A N 1
ATOM 1665 C CA . ASP A 1 212 ? -15.753 2.048 38.297 1.00 91.31 212 ASP A CA 1
ATOM 1666 C C . ASP A 1 212 ? -16.180 0.564 38.400 1.00 91.31 212 ASP A C 1
ATOM 1668 O O . ASP A 1 212 ? -16.101 -0.028 39.485 1.00 91.31 212 ASP A O 1
ATOM 1672 N N . GLN A 1 213 ? -16.520 -0.062 37.267 1.00 89.12 213 GLN A N 1
ATOM 1673 C CA . GLN A 1 213 ? -17.017 -1.440 37.080 1.00 89.12 213 GLN A CA 1
ATOM 1674 C C . GLN A 1 213 ? -18.411 -1.695 37.645 1.00 89.12 213 GLN A C 1
ATOM 1676 O O . GLN A 1 213 ? -18.818 -2.850 37.811 1.00 89.12 213 GLN A O 1
ATOM 1681 N N . THR A 1 214 ? -19.147 -0.645 37.995 1.00 92.06 214 THR A N 1
ATOM 1682 C CA . THR A 1 214 ? -20.500 -0.777 38.519 1.00 92.06 214 THR A CA 1
ATOM 1683 C C . THR A 1 214 ? -21.437 0.133 37.754 1.00 92.06 214 THR A C 1
ATOM 1685 O O . THR A 1 214 ? -21.534 1.311 38.054 1.00 92.06 214 THR A O 1
ATOM 1688 N N . VAL A 1 215 ? -22.228 -0.446 36.848 1.00 93.25 215 VAL A N 1
ATOM 1689 C CA . VAL A 1 215 ? -23.265 0.316 36.145 1.00 93.25 215 VAL A CA 1
ATOM 1690 C C . VAL A 1 215 ? -24.391 0.712 37.112 1.00 93.25 215 VAL A C 1
ATOM 1692 O O . VAL A 1 215 ? -25.278 -0.090 37.435 1.00 93.25 215 VAL A O 1
ATOM 1695 N N . ASP A 1 216 ? -24.358 1.953 37.596 1.00 95.06 216 ASP A N 1
ATOM 1696 C CA . ASP A 1 216 ? -25.317 2.533 38.529 1.00 95.06 216 ASP A CA 1
ATOM 1697 C C . ASP A 1 216 ? -25.617 4.030 38.272 1.00 95.06 216 ASP A C 1
ATOM 1699 O O . ASP A 1 216 ? -25.465 4.577 37.180 1.00 95.06 216 ASP A O 1
ATOM 1703 N N . ILE A 1 217 ? -26.212 4.710 39.258 1.00 96.69 217 ILE A N 1
ATOM 1704 C CA . ILE A 1 217 ? -26.608 6.116 39.103 1.00 96.69 217 ILE A CA 1
ATOM 1705 C C . ILE A 1 217 ? -25.404 7.063 38.970 1.00 96.69 217 ILE A C 1
ATOM 1707 O O . ILE A 1 217 ? -25.555 8.173 38.452 1.00 96.69 217 ILE A O 1
ATOM 1711 N N . ALA A 1 218 ? -24.231 6.662 39.455 1.00 96.88 218 ALA A N 1
ATOM 1712 C CA . ALA A 1 218 ? -22.998 7.421 39.352 1.00 96.88 218 ALA A CA 1
ATOM 1713 C C . ALA A 1 218 ? -22.554 7.578 37.892 1.00 96.88 218 ALA A C 1
ATOM 1715 O O . ALA A 1 218 ? -21.987 8.620 37.569 1.00 96.88 218 ALA A O 1
ATOM 1716 N N . ASP A 1 219 ? -22.900 6.647 37.002 1.00 96.38 219 ASP A N 1
ATOM 1717 C CA . ASP A 1 219 ? -22.613 6.747 35.565 1.00 96.38 219 ASP A CA 1
ATOM 1718 C C . ASP A 1 219 ? -23.445 7.810 34.876 1.00 96.38 219 ASP A C 1
ATOM 1720 O O . ASP A 1 219 ? -22.920 8.628 34.123 1.00 96.38 219 ASP A O 1
ATOM 1724 N N . ALA A 1 220 ? -24.739 7.883 35.199 1.00 97.19 220 ALA A N 1
ATOM 1725 C CA . ALA A 1 220 ? -25.592 8.955 34.697 1.00 97.19 220 ALA A CA 1
ATOM 1726 C C . ALA A 1 220 ? -25.078 10.328 35.162 1.00 97.19 220 ALA A C 1
ATOM 1728 O O . ALA A 1 220 ? -25.132 11.308 34.418 1.00 97.19 220 ALA A O 1
ATOM 1729 N N . VAL A 1 221 ? -24.554 10.412 36.391 1.00 97.38 221 VAL A N 1
ATOM 1730 C CA . VAL A 1 221 ? -23.925 11.636 36.905 1.00 97.38 221 VAL A CA 1
ATOM 1731 C C . VAL A 1 221 ? -22.610 11.927 36.182 1.00 97.38 221 VAL A C 1
ATOM 1733 O O . VAL A 1 221 ? -22.409 13.070 35.780 1.00 97.38 221 VAL A O 1
ATOM 1736 N N . GLY A 1 222 ? -21.751 10.925 35.983 1.00 96.56 222 GLY A N 1
ATOM 1737 C CA . GLY A 1 222 ? -20.483 11.052 35.259 1.00 96.56 222 GLY A CA 1
ATOM 1738 C C . GLY A 1 222 ? -20.687 11.520 33.820 1.00 96.56 222 GLY A C 1
ATOM 1739 O O . GLY A 1 222 ? -20.089 12.511 33.405 1.00 96.56 222 GLY A O 1
ATOM 1740 N N . SER A 1 223 ? -21.635 10.907 33.109 1.00 96.56 223 SER A N 1
ATOM 1741 C CA . SER A 1 223 ? -22.053 11.308 31.764 1.00 96.56 223 SER A CA 1
ATOM 1742 C C . SER A 1 223 ? -22.460 12.782 31.713 1.00 96.56 223 SER A C 1
ATOM 1744 O O . SER A 1 223 ? -22.013 13.527 30.844 1.00 96.56 223 SER A O 1
ATOM 1746 N N . LEU A 1 224 ? -23.287 13.246 32.654 1.00 97.56 224 LEU A N 1
ATOM 1747 C CA . LEU A 1 224 ? -23.714 14.649 32.702 1.00 97.56 224 LEU A CA 1
ATOM 1748 C C . LEU A 1 224 ? -22.577 15.601 33.105 1.00 97.56 224 LEU A C 1
ATOM 1750 O O . LEU A 1 224 ? -22.543 16.741 32.640 1.00 97.56 224 LEU A O 1
ATOM 1754 N N . ASP A 1 225 ? -21.655 15.163 33.961 1.00 97.62 225 ASP A N 1
ATOM 1755 C CA . ASP A 1 225 ? -20.491 15.954 34.367 1.00 97.62 225 ASP A CA 1
ATOM 1756 C C . ASP A 1 225 ? -19.531 16.188 33.192 1.00 97.62 225 ASP A C 1
ATOM 1758 O O . ASP A 1 225 ? -19.080 17.317 32.974 1.00 97.62 225 ASP A O 1
ATOM 1762 N N . ILE A 1 226 ? -19.305 15.161 32.371 1.00 95.25 226 ILE A N 1
ATOM 1763 C CA . ILE A 1 226 ? -18.557 15.258 31.111 1.00 95.25 226 ILE A CA 1
ATOM 1764 C C . ILE A 1 226 ? -19.230 16.267 30.169 1.00 95.25 226 ILE A C 1
ATOM 1766 O O . ILE A 1 226 ? -18.581 17.206 29.706 1.00 95.25 226 ILE A O 1
ATOM 1770 N N . LEU A 1 227 ? -20.546 16.145 29.960 1.00 96.44 227 LEU A N 1
ATOM 1771 C CA . LEU A 1 227 ? -21.293 16.995 29.024 1.00 96.44 227 LEU A CA 1
ATOM 1772 C C . LEU A 1 227 ? -21.362 18.469 29.443 1.00 96.44 227 LEU A C 1
ATOM 1774 O O . LEU A 1 227 ? -21.321 19.360 28.592 1.00 96.44 227 LEU A O 1
ATOM 1778 N N . PHE A 1 228 ? -21.516 18.748 30.741 1.00 97.50 228 PHE A N 1
ATOM 1779 C CA . PHE A 1 228 ? -21.895 20.088 31.206 1.00 97.50 228 PHE A CA 1
ATOM 1780 C C . PHE A 1 228 ? -20.865 20.782 32.097 1.00 97.50 228 PHE A C 1
ATOM 1782 O O . PHE A 1 228 ? -20.887 22.012 32.180 1.00 97.50 228 PHE A O 1
ATOM 1789 N N . ASN A 1 229 ? -19.956 20.042 32.735 1.00 95.94 229 ASN A N 1
ATOM 1790 C CA . ASN A 1 229 ? -18.986 20.595 33.686 1.00 95.94 229 ASN A CA 1
ATOM 1791 C C . ASN A 1 229 ? -17.524 20.398 33.257 1.00 95.94 229 ASN A C 1
ATOM 1793 O O . ASN A 1 229 ? -16.625 20.857 33.965 1.00 95.94 229 ASN A O 1
ATOM 1797 N N . GLY A 1 230 ? -17.278 19.772 32.101 1.00 90.81 230 GLY A N 1
ATOM 1798 C CA . GLY A 1 230 ? -15.928 19.481 31.616 1.00 90.81 230 GLY A CA 1
ATOM 1799 C C . GLY A 1 230 ? -15.253 18.346 32.385 1.00 90.81 230 GLY A C 1
ATOM 1800 O O . GLY A 1 230 ? -14.033 18.377 32.560 1.00 90.81 230 GLY A O 1
ATOM 1801 N N . GLY A 1 231 ? -16.045 17.386 32.874 1.00 90.31 231 GLY A N 1
ATOM 1802 C CA . GLY A 1 231 ? -15.541 16.134 33.429 1.00 90.31 231 GLY A CA 1
ATOM 1803 C C . GLY A 1 231 ? -14.660 15.384 32.425 1.00 90.31 231 GLY A C 1
ATOM 1804 O O . GLY A 1 231 ? -14.783 15.550 31.210 1.00 90.31 231 GLY A O 1
ATOM 1805 N N . THR A 1 232 ? -13.739 14.570 32.933 1.00 89.50 232 THR A N 1
ATOM 1806 C CA . THR A 1 232 ? -12.844 13.773 32.087 1.00 89.50 232 THR A CA 1
ATOM 1807 C C . THR A 1 232 ? -13.588 12.560 31.544 1.00 89.50 232 THR A C 1
ATOM 1809 O O . THR A 1 232 ? -14.055 11.735 32.324 1.00 89.50 232 THR A O 1
ATOM 1812 N N . MET A 1 233 ? -13.637 12.420 30.222 1.00 88.62 233 MET A N 1
ATOM 1813 C CA . MET A 1 233 ? -14.103 11.199 29.567 1.00 88.62 233 MET A CA 1
ATOM 1814 C C . MET A 1 233 ? -12.974 10.162 29.560 1.00 88.62 233 MET A C 1
ATOM 1816 O O . MET A 1 233 ? -11.906 10.418 29.005 1.00 88.62 233 MET A O 1
ATOM 1820 N N . ILE A 1 234 ? -13.195 9.024 30.224 1.00 86.75 234 ILE A N 1
ATOM 1821 C CA . ILE A 1 234 ? -12.216 7.926 30.323 1.00 86.75 234 ILE A CA 1
ATOM 1822 C C . ILE A 1 234 ? -12.321 7.008 29.097 1.00 86.75 234 ILE A C 1
ATOM 1824 O O . ILE A 1 234 ? -11.313 6.698 28.465 1.00 86.75 234 ILE A O 1
ATOM 1828 N N . CYS A 1 235 ? -13.548 6.625 28.750 1.00 90.25 235 CYS A N 1
ATOM 1829 C CA . CYS A 1 235 ? -13.885 5.701 27.674 1.00 90.25 235 CYS A CA 1
ATOM 1830 C C . CYS A 1 235 ? -15.173 6.208 27.026 1.00 90.25 235 CYS A C 1
ATOM 1832 O O . CYS A 1 235 ? -16.191 6.322 27.709 1.00 90.25 235 CYS A O 1
ATOM 1834 N N . ALA A 1 236 ? -15.096 6.616 25.756 1.00 91.44 236 ALA A N 1
ATOM 1835 C CA . ALA A 1 236 ? -16.240 7.210 25.074 1.00 91.44 236 ALA A CA 1
ATOM 1836 C C . ALA A 1 236 ? -17.336 6.163 24.829 1.00 91.44 236 ALA A C 1
ATOM 1838 O O . ALA A 1 236 ? -18.493 6.448 25.118 1.00 91.44 236 ALA A O 1
ATOM 1839 N N . ASP A 1 237 ? -16.958 4.940 24.450 1.00 91.38 237 ASP A N 1
ATOM 1840 C CA . ASP A 1 237 ? -17.896 3.845 24.151 1.00 91.38 237 ASP A CA 1
ATOM 1841 C C . ASP A 1 237 ? -18.672 3.386 25.395 1.00 91.38 237 ASP A C 1
ATOM 1843 O O . ASP A 1 237 ? -19.851 3.047 25.322 1.00 91.38 237 ASP A O 1
ATOM 1847 N N . ALA A 1 238 ? -18.062 3.449 26.587 1.00 93.56 238 ALA A N 1
ATOM 1848 C CA . ALA A 1 238 ? -18.781 3.173 27.835 1.00 93.56 238 ALA A CA 1
ATOM 1849 C C . ALA A 1 238 ? -19.852 4.232 28.147 1.00 93.56 238 ALA A C 1
ATOM 1851 O O . ALA A 1 238 ? -20.864 3.923 28.785 1.00 93.56 238 ALA A O 1
ATOM 1852 N N . CYS A 1 239 ? -19.622 5.474 27.709 1.00 95.19 239 CYS A N 1
ATOM 1853 C CA . CYS A 1 239 ? -20.529 6.601 27.888 1.00 95.19 239 CYS A CA 1
ATOM 1854 C C . CYS A 1 239 ? -21.578 6.721 26.772 1.00 95.19 239 CYS A C 1
ATOM 1856 O O . CYS A 1 239 ? -22.623 7.317 27.030 1.00 95.19 239 CYS A O 1
ATOM 1858 N N . ASP A 1 240 ? -21.334 6.159 25.586 1.00 94.81 240 ASP A N 1
ATOM 1859 C CA . ASP A 1 240 ? -22.330 5.983 24.526 1.00 94.81 240 ASP A CA 1
ATOM 1860 C C . ASP A 1 240 ? -23.159 4.719 24.796 1.00 94.81 240 ASP A C 1
ATOM 1862 O O . ASP A 1 240 ? -22.844 3.580 24.435 1.00 94.81 240 ASP A O 1
ATOM 1866 N N . THR A 1 241 ? -24.241 4.927 25.529 1.00 95.25 241 THR A N 1
ATOM 1867 C CA . THR A 1 241 ? -25.071 3.846 26.069 1.00 95.25 241 THR A CA 1
ATOM 1868 C C . THR A 1 241 ? -26.194 3.434 25.131 1.00 95.25 241 THR A C 1
ATOM 1870 O O . THR A 1 241 ? -26.854 2.413 25.368 1.00 95.25 241 THR A O 1
ATOM 1873 N N . ASN A 1 242 ? -26.472 4.246 24.112 1.00 93.94 242 ASN A N 1
ATOM 1874 C CA . ASN A 1 242 ? -27.426 3.921 23.061 1.00 93.94 242 ASN A CA 1
ATOM 1875 C C . ASN A 1 242 ? -26.740 3.427 21.772 1.00 93.94 242 ASN A C 1
ATOM 1877 O O . ASN A 1 242 ? -27.465 2.905 20.922 1.00 93.94 242 ASN A O 1
ATOM 1881 N N . ASP A 1 243 ? -25.402 3.491 21.713 1.00 92.38 243 ASP A N 1
ATOM 1882 C CA . ASP A 1 243 ? -24.544 2.991 20.633 1.00 92.38 243 ASP A CA 1
ATOM 1883 C C . ASP A 1 243 ? -24.880 3.669 19.293 1.00 92.38 243 ASP A C 1
ATOM 1885 O O . ASP A 1 243 ? -25.093 3.021 18.265 1.00 92.38 243 ASP A O 1
ATOM 1889 N N . ASP A 1 244 ? -25.057 4.996 19.332 1.00 92.75 244 ASP A N 1
ATOM 1890 C CA . ASP A 1 244 ? -25.386 5.813 18.156 1.00 92.75 244 ASP A CA 1
ATOM 1891 C C . ASP A 1 244 ? -24.201 6.609 17.582 1.00 92.75 244 ASP A C 1
ATOM 1893 O O . ASP A 1 244 ? -24.351 7.311 16.568 1.00 92.75 244 ASP A O 1
ATOM 1897 N N . GLY A 1 245 ? -23.025 6.456 18.189 1.00 90.75 245 GLY A N 1
ATOM 1898 C CA . GLY A 1 245 ? -21.773 7.113 17.843 1.00 90.75 245 GLY A CA 1
ATOM 1899 C C . GLY A 1 245 ? -21.670 8.545 18.357 1.00 90.75 245 GLY A C 1
ATOM 1900 O O . GLY A 1 245 ? -20.868 9.328 17.837 1.00 90.75 245 GLY A O 1
ATOM 1901 N N . ASN A 1 246 ? -22.497 8.939 19.331 1.00 93.50 246 ASN A N 1
ATOM 1902 C CA . ASN A 1 246 ? -22.446 10.255 19.966 1.00 93.50 246 ASN A CA 1
ATOM 1903 C C . ASN A 1 246 ? -22.648 10.146 21.476 1.00 93.50 246 ASN A C 1
ATOM 1905 O O . ASN A 1 246 ? -23.568 9.501 21.950 1.00 93.50 246 ASN A O 1
ATOM 1909 N N . HIS A 1 247 ? -21.851 10.904 22.235 1.00 94.62 247 HIS A N 1
ATOM 1910 C CA . HIS A 1 247 ? -22.099 11.098 23.661 1.00 94.62 247 HIS A CA 1
ATOM 1911 C C . HIS A 1 247 ? -22.946 12.351 23.886 1.00 94.62 247 HIS A C 1
ATOM 1913 O O . HIS A 1 247 ? -22.464 13.479 23.716 1.00 94.62 247 HIS A O 1
ATOM 1919 N N . ASP A 1 248 ? -24.210 12.176 24.270 1.00 96.31 248 ASP A N 1
ATOM 1920 C CA . ASP A 1 248 ? -25.131 13.273 24.556 1.00 96.31 248 ASP A CA 1
ATOM 1921 C C . ASP A 1 248 ? -26.104 12.999 25.724 1.00 96.31 248 ASP A C 1
ATOM 1923 O O . ASP A 1 248 ? -25.941 12.103 26.552 1.00 96.31 248 ASP A O 1
ATOM 1927 N N . ILE A 1 249 ? -27.110 13.866 25.895 1.00 97.44 249 ILE A N 1
ATOM 1928 C CA . ILE A 1 249 ? -28.048 13.743 27.022 1.00 97.44 249 ILE A CA 1
ATOM 1929 C C . ILE A 1 249 ? -28.913 12.477 26.942 1.00 97.44 249 ILE A C 1
ATOM 1931 O O . ILE A 1 249 ? -29.468 12.051 27.959 1.00 97.44 249 ILE A O 1
ATOM 1935 N N . SER A 1 250 ? -29.076 11.906 25.748 1.00 97.25 250 SER A N 1
ATOM 1936 C CA . SER A 1 250 ? -29.811 10.666 25.537 1.00 97.25 250 SER A CA 1
ATOM 1937 C C . SER A 1 250 ? -29.139 9.496 26.248 1.00 97.25 250 SER A C 1
ATOM 1939 O O . SER A 1 250 ? -29.863 8.654 26.778 1.00 97.25 250 SER A O 1
ATOM 1941 N N . ASP A 1 251 ? -27.814 9.517 26.405 1.00 97.12 251 ASP A N 1
ATOM 1942 C CA . ASP A 1 251 ? -27.066 8.482 27.119 1.00 97.12 251 ASP A CA 1
ATOM 1943 C C . ASP A 1 251 ? -27.342 8.486 28.612 1.00 97.12 251 ASP A C 1
ATOM 1945 O O . ASP A 1 251 ? -27.760 7.488 29.201 1.00 97.12 251 ASP A O 1
ATOM 1949 N N . ALA A 1 252 ? -27.233 9.662 29.230 1.00 97.06 252 ALA A N 1
ATOM 1950 C CA . ALA A 1 252 ? -27.568 9.824 30.639 1.00 97.06 252 ALA A CA 1
ATOM 1951 C C . ALA A 1 252 ? -29.027 9.418 30.925 1.00 97.06 252 ALA A C 1
ATOM 1953 O O . ALA A 1 252 ? -29.335 8.846 31.974 1.00 97.06 252 ALA A O 1
ATOM 1954 N N . ILE A 1 253 ? -29.944 9.701 29.991 1.00 96.38 253 ILE A N 1
ATOM 1955 C CA . ILE A 1 253 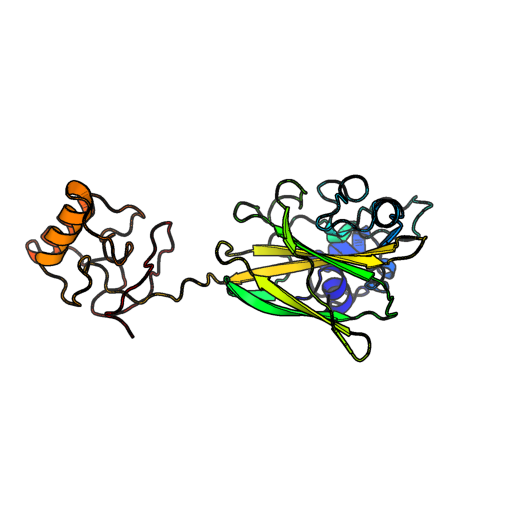? -31.343 9.269 30.091 1.00 96.38 253 ILE A CA 1
ATOM 1956 C C . ILE A 1 253 ? -31.456 7.750 29.932 1.00 96.38 253 ILE A C 1
ATOM 1958 O O . ILE A 1 253 ? -32.205 7.132 30.692 1.00 96.38 253 ILE A O 1
ATOM 1962 N N . ASN A 1 254 ? -30.740 7.151 28.979 1.00 95.94 254 ASN A N 1
ATOM 1963 C CA . ASN A 1 254 ? -30.749 5.714 28.729 1.00 95.94 254 ASN A CA 1
ATOM 1964 C C . ASN A 1 254 ? -30.290 4.952 29.980 1.00 95.94 254 ASN A C 1
ATOM 1966 O O . ASN A 1 254 ? -31.052 4.113 30.459 1.00 95.94 254 ASN A O 1
ATOM 1970 N N . ILE A 1 255 ? -29.182 5.348 30.621 1.00 95.50 255 ILE A N 1
ATOM 1971 C CA . ILE A 1 255 ? -28.726 4.775 31.907 1.00 95.50 255 ILE A CA 1
ATOM 1972 C C . ILE A 1 255 ? -29.861 4.760 32.941 1.00 95.50 255 ILE A C 1
ATOM 1974 O O . ILE A 1 255 ? -30.203 3.719 33.506 1.00 95.50 255 ILE A O 1
ATOM 1978 N N . LEU A 1 256 ? -30.521 5.901 33.158 1.00 96.19 256 LEU A N 1
ATOM 1979 C CA . LEU A 1 256 ? -31.612 6.007 34.133 1.00 96.19 256 LEU A CA 1
ATOM 1980 C C . LEU A 1 256 ? -32.836 5.155 33.754 1.00 96.19 256 LEU A C 1
ATOM 1982 O O . LEU A 1 256 ? -33.507 4.609 34.637 1.00 96.19 256 LEU A O 1
ATOM 1986 N N . VAL A 1 257 ? -33.140 5.028 32.460 1.00 95.38 257 VAL A N 1
ATOM 1987 C CA . VAL A 1 257 ? -34.215 4.162 31.954 1.00 95.38 257 VAL A CA 1
ATOM 1988 C C . VAL A 1 257 ? -33.892 2.692 32.214 1.00 95.38 257 VAL A C 1
ATOM 1990 O O . VAL A 1 257 ? -34.777 1.971 32.690 1.00 95.38 257 VAL A O 1
ATOM 1993 N N . GLN A 1 258 ? -32.653 2.254 31.970 1.00 92.12 258 GLN A N 1
ATOM 1994 C CA . GLN A 1 258 ? -32.229 0.882 32.256 1.00 92.12 258 GLN A CA 1
ATOM 1995 C C . GLN A 1 258 ? -32.313 0.576 33.757 1.00 92.12 258 GLN A C 1
ATOM 1997 O O . GLN A 1 258 ? -32.905 -0.435 34.140 1.00 92.12 258 GLN A O 1
ATOM 2002 N N . LEU A 1 259 ? -31.831 1.484 34.614 1.00 92.75 259 LEU A N 1
ATOM 2003 C CA . LEU A 1 259 ? -31.794 1.285 36.069 1.00 92.75 259 LEU A CA 1
ATOM 2004 C C . LEU A 1 259 ? -33.178 1.273 36.732 1.00 92.75 259 LEU A C 1
ATOM 2006 O O . LEU A 1 259 ? -33.425 0.471 37.634 1.00 92.75 259 LEU A O 1
ATOM 2010 N N . PHE A 1 260 ? -34.086 2.171 36.331 1.00 93.94 260 PHE A N 1
ATOM 2011 C CA . PHE A 1 260 ? -35.326 2.413 37.085 1.00 93.94 260 PHE A CA 1
ATOM 2012 C C . PHE A 1 260 ? -36.612 2.017 36.367 1.00 93.94 260 PHE A C 1
ATOM 2014 O O . PHE A 1 260 ? -37.631 1.816 37.033 1.00 93.94 260 PHE A O 1
ATOM 2021 N N . ASN A 1 261 ? -36.600 1.915 35.038 1.00 91.06 261 ASN A N 1
ATOM 2022 C CA . ASN A 1 261 ? -37.803 1.636 34.253 1.00 91.06 261 ASN A CA 1
ATOM 2023 C C . ASN A 1 261 ? -37.766 0.271 33.547 1.00 91.06 261 ASN A C 1
ATOM 2025 O O . ASN A 1 261 ? -38.714 -0.062 32.838 1.00 91.06 261 ASN A O 1
ATOM 2029 N N . GLY A 1 262 ? -36.707 -0.522 33.761 1.00 77.62 262 GLY A N 1
ATOM 2030 C CA . GLY A 1 262 ? -36.559 -1.856 33.180 1.00 77.62 262 GLY A CA 1
ATOM 2031 C C . GLY A 1 262 ? -36.490 -1.813 31.656 1.00 77.62 262 GLY A C 1
ATOM 2032 O O . GLY A 1 262 ? -37.309 -2.451 30.993 1.00 77.62 262 GLY A O 1
ATOM 2033 N N . GLY A 1 263 ? -35.566 -1.009 31.118 1.00 76.06 263 GLY A N 1
ATOM 2034 C CA . GLY A 1 263 ? -35.304 -0.925 29.680 1.00 76.06 263 GLY A CA 1
ATOM 2035 C C . GLY A 1 263 ? -34.841 -2.257 29.066 1.00 76.06 263 GLY A C 1
ATOM 2036 O O . GLY A 1 263 ? -34.793 -3.295 29.726 1.00 76.06 263 GLY A O 1
ATOM 2037 N N . SER A 1 264 ? -34.534 -2.250 27.768 1.00 84.94 264 SER A N 1
ATOM 2038 C CA . SER A 1 264 ? -34.140 -3.452 27.013 1.00 84.94 264 SER A CA 1
ATOM 2039 C C . SER A 1 264 ? -32.744 -3.998 27.343 1.00 84.94 264 SER A C 1
ATOM 2041 O O . SER A 1 264 ? -32.350 -4.996 26.745 1.00 84.94 264 SER A O 1
ATOM 2043 N N . GLY A 1 265 ? -32.016 -3.372 28.269 1.00 88.06 265 GLY A N 1
ATOM 2044 C CA . GLY A 1 265 ? -30.566 -3.493 28.397 1.00 88.06 265 GLY A CA 1
ATOM 2045 C C . GLY A 1 265 ? -29.841 -2.504 27.482 1.00 88.06 265 GLY A C 1
ATOM 2046 O O . GLY A 1 265 ? -30.462 -1.903 26.595 1.00 88.06 265 G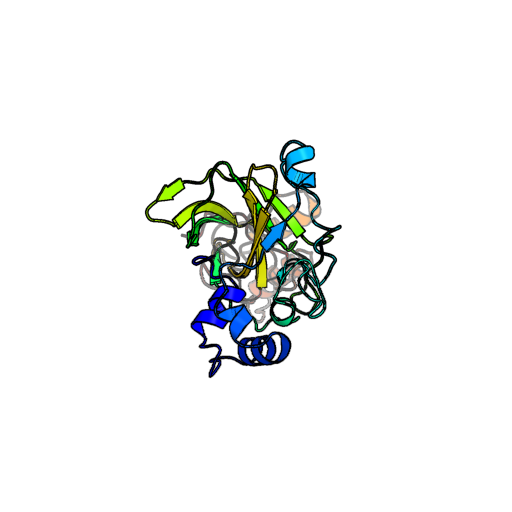LY A O 1
ATOM 2047 N N . PHE A 1 266 ? -28.544 -2.328 27.731 1.00 92.94 266 PHE A N 1
ATOM 2048 C CA . PHE A 1 266 ? -27.639 -1.635 26.815 1.00 92.94 266 PHE A CA 1
ATOM 2049 C C . PHE A 1 266 ? -27.266 -2.563 25.642 1.00 92.94 266 PHE A C 1
ATOM 2051 O O . PHE A 1 266 ? -27.356 -3.788 25.791 1.00 92.94 266 PHE A O 1
ATOM 2058 N N . PRO A 1 267 ? -26.873 -2.013 24.483 1.00 92.81 267 PRO A N 1
ATOM 2059 C CA . PRO A 1 267 ? -26.138 -2.758 23.462 1.00 92.81 267 PRO A CA 1
ATOM 2060 C C . PRO A 1 267 ? -24.859 -3.384 24.040 1.00 92.81 267 PRO A C 1
ATOM 2062 O O . PRO A 1 267 ? -24.323 -2.894 25.032 1.00 92.81 267 PRO A O 1
ATOM 2065 N N . ASP A 1 268 ? -24.376 -4.472 23.440 1.00 89.25 268 ASP A N 1
ATOM 2066 C CA . ASP A 1 268 ? -23.118 -5.102 23.859 1.00 89.25 268 ASP A CA 1
ATOM 2067 C C . ASP A 1 268 ? -21.946 -4.097 23.757 1.00 89.25 268 ASP A C 1
ATOM 2069 O O . ASP A 1 268 ? -21.982 -3.223 22.887 1.00 89.25 268 ASP A O 1
ATOM 2073 N N . PRO A 1 269 ? -20.907 -4.187 24.609 1.00 90.25 269 PRO A N 1
ATOM 2074 C CA . PRO A 1 269 ? -20.670 -5.192 25.654 1.00 90.25 269 PRO A CA 1
ATOM 2075 C C . PRO A 1 269 ? -21.414 -4.911 26.976 1.00 90.25 269 PRO A C 1
ATOM 2077 O O . PRO A 1 269 ? -21.311 -3.827 27.540 1.00 90.25 269 PRO A O 1
ATOM 2080 N N . THR A 1 270 ? -22.134 -5.906 27.519 1.00 88.12 270 THR A N 1
ATOM 2081 C CA . THR A 1 270 ? -22.843 -5.794 28.814 1.00 88.12 270 THR A CA 1
ATOM 2082 C C . THR A 1 270 ? -22.582 -6.974 29.749 1.00 88.12 270 THR A C 1
ATOM 2084 O O . THR A 1 270 ? -22.411 -8.112 29.306 1.00 88.12 270 THR A O 1
ATOM 2087 N N . GLY A 1 271 ? -22.608 -6.732 31.066 1.00 84.94 271 GLY A N 1
ATOM 2088 C CA . GLY A 1 271 ? -22.434 -7.786 32.075 1.00 84.94 271 GLY A CA 1
ATOM 2089 C C . GLY A 1 271 ? -20.989 -8.269 32.217 1.00 84.94 271 GLY A C 1
ATOM 2090 O O . GLY A 1 271 ? -20.755 -9.393 32.677 1.00 84.94 271 GLY A O 1
ATOM 2091 N N . GLY A 1 272 ? -20.045 -7.431 31.799 1.00 86.38 272 GLY A N 1
ATOM 2092 C CA . GLY A 1 272 ? -18.612 -7.658 31.832 1.00 86.38 272 GLY A CA 1
ATOM 2093 C C . GLY A 1 272 ? -17.894 -6.937 30.695 1.00 86.38 272 GLY A C 1
ATOM 2094 O O . GLY A 1 272 ? -18.508 -6.503 29.722 1.00 86.38 272 GLY A O 1
ATOM 2095 N N . CYS A 1 273 ? -16.575 -6.868 30.843 1.00 88.56 273 CYS A N 1
ATOM 2096 C CA . CYS A 1 273 ? -15.640 -6.349 29.858 1.00 88.56 273 CYS A CA 1
ATOM 2097 C C . CYS A 1 273 ? -15.813 -7.038 28.499 1.00 88.56 273 CYS A C 1
ATOM 2099 O O . CYS A 1 273 ? -15.810 -8.270 28.404 1.00 88.56 273 CYS A O 1
ATOM 2101 N N . GLY A 1 274 ? -15.947 -6.236 27.452 1.00 87.25 274 GLY A N 1
ATOM 2102 C CA . GLY A 1 274 ? -15.950 -6.697 26.076 1.00 87.25 274 GLY A CA 1
ATOM 2103 C C . GLY A 1 274 ? -15.584 -5.577 25.119 1.00 87.25 274 GLY A C 1
ATOM 2104 O O . GLY A 1 274 ? -15.417 -4.426 25.507 1.00 87.25 274 GLY A O 1
ATOM 2105 N N . VAL A 1 275 ? -15.417 -5.949 23.861 1.00 85.62 275 VAL A N 1
ATOM 2106 C CA . VAL A 1 275 ? -15.007 -5.039 22.792 1.00 85.62 275 VAL A CA 1
ATOM 2107 C C . VAL A 1 275 ? -16.240 -4.449 22.123 1.00 85.62 275 VAL A C 1
ATOM 2109 O O . VAL A 1 275 ? -17.269 -5.128 22.084 1.00 85.62 275 VAL A O 1
ATOM 2112 N N . ASP A 1 276 ? -16.136 -3.240 21.573 1.00 84.44 276 ASP A N 1
ATOM 2113 C CA . ASP A 1 276 ? -17.248 -2.653 20.829 1.00 84.44 276 ASP A CA 1
ATOM 2114 C C . ASP A 1 276 ? -17.545 -3.479 19.553 1.00 84.44 276 ASP A C 1
ATOM 2116 O O . ASP A 1 276 ? -16.668 -3.604 18.687 1.00 84.44 276 ASP A O 1
ATOM 2120 N N . PRO A 1 277 ? -18.734 -4.100 19.412 1.00 79.88 277 PRO A N 1
ATOM 2121 C CA . PRO A 1 277 ? -19.107 -4.818 18.193 1.00 79.88 277 PRO A CA 1
ATOM 2122 C C . PRO A 1 277 ? -19.484 -3.893 17.020 1.00 79.88 277 PRO A C 1
ATOM 2124 O O . PRO A 1 277 ? -19.617 -4.372 15.888 1.00 79.88 277 PRO A O 1
ATOM 2127 N N . THR A 1 278 ? -19.685 -2.604 17.274 1.00 76.81 278 THR A N 1
ATOM 2128 C CA . THR A 1 278 ? -20.311 -1.606 16.402 1.00 76.81 278 THR A CA 1
ATOM 2129 C C . THR A 1 278 ? -19.385 -0.404 16.242 1.00 76.81 278 THR A C 1
ATOM 2131 O O . THR A 1 278 ? -19.641 0.681 16.728 1.00 76.81 278 THR A O 1
ATOM 2134 N N . ILE A 1 279 ? -18.296 -0.606 15.493 1.00 69.38 279 ILE A N 1
ATOM 2135 C CA . ILE A 1 279 ? -17.261 0.414 15.256 1.00 69.38 279 ILE A CA 1
ATOM 2136 C C . ILE A 1 279 ? -17.865 1.734 14.746 1.00 69.38 279 ILE A C 1
ATOM 2138 O O . ILE A 1 279 ? -18.438 1.773 13.649 1.00 69.38 279 ILE A O 1
ATOM 2142 N N . ASP A 1 280 ? -17.629 2.817 15.486 1.00 76.62 280 ASP A N 1
ATOM 2143 C CA . ASP A 1 280 ? -17.930 4.189 15.086 1.00 76.62 280 ASP A CA 1
ATOM 2144 C C . ASP A 1 280 ? -16.745 5.152 15.348 1.00 76.62 280 ASP A C 1
ATOM 2146 O O . ASP A 1 280 ? -15.589 4.756 15.209 1.00 76.62 280 ASP A O 1
ATOM 2150 N N . THR A 1 281 ? -17.005 6.448 15.552 1.00 75.12 281 THR A N 1
ATOM 2151 C CA . THR A 1 281 ? -15.967 7.480 15.759 1.00 75.12 281 THR A CA 1
ATOM 2152 C C . THR A 1 281 ? -15.627 7.753 17.224 1.00 75.12 281 THR A C 1
ATOM 2154 O O . THR A 1 281 ? -14.650 8.459 17.494 1.00 75.12 281 THR A O 1
ATOM 2157 N N . LEU A 1 282 ? -16.455 7.284 18.154 1.00 82.81 282 LEU A N 1
ATOM 2158 C CA . LEU A 1 282 ? -16.143 7.215 19.570 1.00 82.81 282 LEU A CA 1
ATOM 2159 C C . LEU A 1 282 ? -15.259 5.995 19.812 1.00 82.81 282 LEU A C 1
ATOM 2161 O O . LEU A 1 282 ? -15.345 4.990 19.112 1.00 82.81 282 LEU A O 1
ATOM 2165 N N . GLU A 1 283 ? -14.323 6.158 20.745 1.00 79.44 283 GLU A N 1
ATOM 2166 C CA . GLU A 1 283 ? -13.403 5.095 21.119 1.00 79.44 283 GLU A CA 1
ATOM 2167 C C . GLU A 1 283 ? -13.041 5.186 22.606 1.00 79.44 283 GLU A C 1
ATOM 2169 O O . GLU A 1 283 ? -13.012 6.262 23.228 1.00 79.44 283 GLU A O 1
ATOM 2174 N N . CYS A 1 284 ? -12.650 4.054 23.182 1.00 82.50 284 CYS A N 1
ATOM 2175 C CA . CYS A 1 284 ? -12.046 4.003 24.507 1.00 82.50 284 CYS A CA 1
ATOM 2176 C C . CYS A 1 284 ? -10.523 4.142 24.466 1.00 82.50 284 CYS A C 1
ATOM 2178 O O . CYS A 1 284 ? -9.787 3.188 24.235 1.00 82.50 284 CYS A O 1
ATOM 2180 N N . ALA A 1 285 ? -10.034 5.346 24.785 1.00 68.44 285 ALA A N 1
ATOM 2181 C CA . ALA A 1 285 ? -8.599 5.622 24.888 1.00 68.44 285 ALA A CA 1
ATOM 2182 C C . ALA A 1 285 ? -7.918 4.859 26.043 1.00 68.44 285 ALA A C 1
ATOM 2184 O O . ALA A 1 285 ? -6.728 4.548 25.974 1.00 68.44 285 ALA A O 1
ATOM 2185 N N . SER A 1 286 ? -8.651 4.591 27.129 1.00 68.38 286 SER A N 1
ATOM 2186 C CA . SER A 1 286 ? -8.206 3.732 28.227 1.00 68.38 286 SER A CA 1
ATOM 2187 C C . SER A 1 286 ? -9.392 3.276 29.066 1.00 68.38 286 SER A C 1
ATOM 2189 O O . SER A 1 286 ? -10.256 4.087 29.382 1.00 68.38 286 SER A O 1
ATOM 2191 N N . TYR A 1 287 ? -9.384 2.032 29.529 1.00 73.31 287 TYR A N 1
ATOM 2192 C CA . TYR A 1 287 ? -10.343 1.559 30.522 1.00 73.31 287 TYR A CA 1
ATOM 2193 C C . TYR A 1 287 ? -9.623 0.617 31.490 1.00 73.31 287 TYR A C 1
ATOM 2195 O O . TYR A 1 287 ? -9.620 -0.599 31.348 1.00 73.31 287 TYR A O 1
ATOM 2203 N N . GLY A 1 288 ? -8.940 1.200 32.484 1.00 70.12 288 GLY A N 1
ATOM 2204 C CA . GLY A 1 288 ? -8.075 0.459 33.423 1.00 70.12 288 GLY A CA 1
ATOM 2205 C C . GLY A 1 288 ? -8.811 -0.502 34.366 1.00 70.12 288 GLY A C 1
ATOM 2206 O O . GLY A 1 288 ? -8.193 -1.107 35.242 1.00 70.12 288 GLY A O 1
ATOM 2207 N N . SER A 1 289 ? -10.126 -0.589 34.205 1.00 76.69 289 SER A N 1
ATOM 2208 C CA . SER A 1 289 ? -11.036 -1.470 34.912 1.00 76.69 289 SER A CA 1
ATOM 2209 C C . SER A 1 289 ? -11.213 -2.827 34.218 1.00 76.69 289 SER A C 1
ATOM 2211 O O . SER A 1 289 ? -11.665 -3.768 34.869 1.00 76.69 289 SER A O 1
ATOM 2213 N N . CYS A 1 290 ? -10.781 -2.960 32.959 1.00 75.62 290 CYS A N 1
ATOM 2214 C CA . CYS A 1 290 ? -10.724 -4.232 32.241 1.00 75.62 290 CYS A CA 1
ATOM 2215 C C . CYS A 1 290 ? -9.274 -4.745 32.074 1.00 75.62 290 CYS A C 1
ATOM 2217 O O . CYS A 1 290 ? -8.338 -3.950 32.208 1.00 75.62 290 CYS A O 1
ATOM 2219 N N . PRO A 1 291 ? -9.076 -6.071 31.897 1.00 60.41 291 PRO A N 1
ATOM 2220 C CA . PRO A 1 291 ? -7.760 -6.727 31.878 1.00 60.41 291 PRO A CA 1
ATOM 2221 C C . PRO A 1 291 ? -6.815 -6.324 30.742 1.00 60.41 291 PRO A C 1
ATOM 2223 O O . PRO A 1 291 ? -7.296 -5.971 29.647 1.00 60.41 291 PRO A O 1
#

Radius of gyration: 24.77 Å; chains: 1; bounding box: 62×40×68 Å

pLDDT: mean 94.13, std 7.7, range [52.38, 98.94]

Sequence (291 aa):
MVFPISRVYQVYQANPDNPAFELAANAVAIDGTTSYYTWNEVSRNIAETVSAGLPEGFDYSPWMPDGQLASAGRTDPASSEYPRTYAGLDQVSADWPTTTVTAGETIEADFYATAPHQPSVWDVWMTTPDWDPSTPLNWAQMEFLGRPSVELDAGHFYFEVEIPSNRSGHHVLWVAWQRDDPVGEVFISTSDLWIESSIALTEFERGDCNADQTVDIADAVGSLDILFNGGTMICADACDTNDDGNHDISDAINILVQLFNGGSGFPDPTGGCGVDPTIDTLECASYGSCP